Protein AF-A0A4T3FA16-F1 (afdb_monomer_lite)

Foldseek 3Di:
DPDDDLLRVCVVLLVLLVVLLVLVVVLCVVFQDDDDDDPPDDLSVLLVVLLVLLSVLLVVLSVCVNVVNNLVSLLSVLVSLLSLLLLLLSLWFPPNVVVSCLVRPQQQLLVLLVLLVVLVVVLVVDDPPDPSNVVSVVSNDVVVHNNPHPDDPVVNVVSVVCSDSVNSLVLLQDPVGTPDRDPPSVVVVVSSVVSVCSVVVHPVVVVVVVVLVPDDPLNSLVSLLSSLCSSLVSQQSSLVSQLSSCVSVVGDPVSRCVSVVSSVVSNVVSVVSNVVSVVPDDDD

Organism: NCBI:txid2489173

Structure (mmCIF, N/CA/C/O backbone):
data_AF-A0A4T3FA16-F1
#
_entry.id   AF-A0A4T3FA16-F1
#
loop_
_atom_site.group_PDB
_atom_site.id
_atom_site.type_symbol
_atom_site.label_atom_id
_atom_site.label_alt_id
_atom_site.label_comp_id
_atom_site.label_asym_id
_atom_site.label_entity_id
_atom_site.label_seq_id
_atom_site.pdbx_PDB_ins_code
_atom_site.Cartn_x
_atom_site.Cartn_y
_atom_site.Cartn_z
_atom_site.occupancy
_atom_site.B_iso_or_equiv
_atom_site.auth_seq_id
_atom_site.auth_comp_id
_atom_site.auth_asym_id
_atom_site.auth_atom_id
_atom_site.pdbx_PDB_model_num
ATOM 1 N N . MET A 1 1 ? 25.624 7.776 -29.298 1.00 43.53 1 MET A N 1
ATOM 2 C CA . MET A 1 1 ? 24.484 6.844 -29.171 1.00 43.53 1 MET A CA 1
ATOM 3 C C . MET A 1 1 ? 23.361 7.610 -28.508 1.00 43.53 1 MET A C 1
ATOM 5 O O . MET A 1 1 ? 23.605 8.199 -27.468 1.00 43.53 1 MET A O 1
ATOM 9 N N . ASN A 1 2 ? 22.197 7.697 -29.146 1.00 40.06 2 ASN A N 1
ATOM 10 C CA . ASN A 1 2 ? 21.040 8.394 -28.591 1.00 40.06 2 ASN A CA 1
ATOM 11 C C . ASN A 1 2 ? 20.315 7.394 -27.677 1.00 40.06 2 ASN A C 1
ATOM 13 O O . ASN A 1 2 ? 19.448 6.656 -28.140 1.00 40.06 2 ASN A O 1
ATOM 17 N N . THR A 1 3 ? 20.784 7.243 -26.437 1.00 52.38 3 THR A N 1
ATOM 18 C CA . THR A 1 3 ? 20.165 6.334 -25.464 1.00 52.38 3 THR A CA 1
ATOM 19 C C . THR A 1 3 ? 18.835 6.943 -25.052 1.00 52.38 3 THR A C 1
ATOM 21 O O . THR A 1 3 ? 18.802 7.918 -24.302 1.00 52.38 3 THR A O 1
ATOM 24 N N . ARG A 1 4 ? 17.742 6.403 -25.597 1.00 64.62 4 ARG A N 1
ATOM 25 C CA . ARG A 1 4 ? 16.396 6.680 -25.094 1.00 64.62 4 ARG A CA 1
ATOM 26 C C . ARG A 1 4 ? 16.373 6.378 -23.599 1.00 64.62 4 ARG A C 1
ATOM 28 O O . ARG A 1 4 ? 16.915 5.355 -23.178 1.00 64.62 4 ARG A O 1
ATOM 35 N N . SER A 1 5 ? 15.786 7.272 -22.814 1.00 79.50 5 SER A N 1
ATOM 36 C CA . SER A 1 5 ? 15.615 7.030 -21.386 1.00 79.50 5 SER A CA 1
ATOM 37 C C . SER A 1 5 ? 14.726 5.797 -21.178 1.00 79.50 5 SER A C 1
ATOM 39 O O . SER A 1 5 ? 13.924 5.463 -22.055 1.00 79.50 5 SER A O 1
ATOM 41 N N . VAL A 1 6 ? 14.848 5.113 -20.032 1.00 75.94 6 VAL A N 1
ATOM 42 C CA . VAL A 1 6 ? 13.934 4.010 -19.652 1.00 75.94 6 VAL A CA 1
ATOM 43 C C . VAL A 1 6 ? 12.480 4.458 -19.828 1.00 75.94 6 VAL A C 1
ATOM 45 O O . VAL A 1 6 ? 11.649 3.728 -20.368 1.00 75.94 6 VAL A O 1
ATOM 48 N N . SER A 1 7 ? 12.212 5.717 -19.468 1.00 75.88 7 SER A N 1
ATOM 49 C CA . SER A 1 7 ? 10.901 6.333 -19.605 1.00 75.88 7 SER A CA 1
ATOM 50 C C . SER A 1 7 ? 10.353 6.321 -21.040 1.00 75.88 7 SER A C 1
ATOM 52 O O . SER A 1 7 ? 9.181 6.019 -21.248 1.00 75.88 7 SER A O 1
ATOM 54 N N . ASP A 1 8 ? 11.204 6.542 -22.045 1.00 85.56 8 ASP A N 1
ATOM 55 C CA . ASP A 1 8 ? 10.788 6.553 -23.454 1.00 85.56 8 ASP A CA 1
ATOM 56 C C . ASP A 1 8 ? 10.476 5.141 -23.983 1.00 85.56 8 ASP A C 1
ATOM 58 O O . ASP A 1 8 ? 9.659 4.972 -24.887 1.00 85.56 8 ASP A O 1
ATOM 62 N N . ARG A 1 9 ? 11.135 4.099 -23.453 1.00 91.75 9 ARG A N 1
ATOM 63 C CA . ARG A 1 9 ? 10.890 2.703 -23.871 1.00 91.75 9 ARG A CA 1
ATOM 64 C C . ARG A 1 9 ? 9.572 2.156 -23.327 1.00 91.75 9 ARG A C 1
ATOM 66 O O . ARG A 1 9 ? 8.942 1.303 -23.959 1.00 91.75 9 ARG A O 1
ATOM 73 N N . LEU A 1 10 ? 9.163 2.657 -22.165 1.00 94.25 10 LEU A N 1
ATOM 74 C CA . LEU A 1 10 ? 7.962 2.231 -21.453 1.00 94.25 10 LEU A CA 1
ATOM 75 C C . LEU A 1 10 ? 6.765 3.162 -21.656 1.00 94.25 10 LEU A C 1
ATOM 77 O O . LEU A 1 10 ? 5.684 2.850 -21.160 1.00 94.25 10 LEU A O 1
ATOM 81 N N . GLU A 1 11 ? 6.911 4.239 -22.433 1.00 94.38 11 GLU A N 1
ATOM 82 C CA . GLU A 1 11 ? 5.818 5.144 -22.811 1.00 94.38 11 GLU A CA 1
ATOM 83 C C . GLU A 1 11 ? 4.534 4.408 -23.257 1.00 94.38 11 GLU A C 1
ATOM 85 O O . GLU A 1 11 ? 3.450 4.781 -22.792 1.00 94.38 11 GLU A O 1
ATOM 90 N N . PRO A 1 12 ? 4.594 3.305 -24.042 1.00 96.69 12 PRO A N 1
ATOM 91 C CA . PRO A 1 12 ? 3.394 2.553 -24.415 1.00 96.69 12 PRO A CA 1
ATOM 92 C C . PRO A 1 12 ? 2.595 1.977 -23.234 1.00 96.69 12 PRO A C 1
ATOM 94 O O . PRO A 1 12 ? 1.422 1.649 -23.403 1.00 96.69 12 PRO A O 1
ATOM 97 N N . LEU A 1 13 ? 3.198 1.838 -22.047 1.00 97.19 13 LEU A N 1
ATOM 98 C CA . LEU A 1 13 ? 2.543 1.340 -20.834 1.00 97.19 13 LEU A CA 1
ATOM 99 C C . LEU A 1 13 ? 1.891 2.446 -19.998 1.00 97.19 13 LEU A C 1
ATOM 101 O O . LEU A 1 13 ? 1.018 2.150 -19.183 1.00 97.19 13 LEU A O 1
ATOM 105 N N . TYR A 1 14 ? 2.257 3.711 -20.203 1.00 96.50 14 TYR A N 1
ATOM 106 C CA . TYR A 1 14 ? 1.846 4.812 -19.328 1.00 96.50 14 TYR A CA 1
ATOM 107 C C . TYR A 1 14 ? 0.351 5.089 -19.393 1.00 96.50 14 TYR A C 1
ATOM 109 O O . TYR A 1 14 ? -0.338 5.041 -18.373 1.00 96.50 14 TYR A O 1
ATOM 117 N N . GLN A 1 15 ? -0.180 5.316 -20.595 1.00 97.69 15 GLN A N 1
ATOM 118 C CA . GLN A 1 15 ? -1.608 5.573 -20.752 1.00 97.69 15 GLN A CA 1
ATOM 119 C C . GLN A 1 15 ? -2.470 4.363 -20.343 1.00 97.69 15 GLN A C 1
ATOM 121 O O . GLN A 1 15 ? -3.473 4.568 -19.651 1.00 97.69 15 GLN A O 1
ATOM 126 N N . PRO A 1 16 ? -2.104 3.106 -20.680 1.00 98.38 16 PRO A N 1
ATOM 127 C CA . PRO A 1 16 ? -2.782 1.931 -20.138 1.00 98.38 16 PRO A CA 1
ATOM 128 C C . PRO A 1 16 ? -2.777 1.849 -18.609 1.00 98.38 16 PRO A C 1
ATOM 130 O O . PRO A 1 16 ? -3.804 1.501 -18.032 1.00 98.38 16 PRO A O 1
ATOM 133 N N . TYR A 1 17 ? -1.664 2.185 -17.949 1.00 98.50 17 TYR A N 1
ATOM 134 C CA . TYR A 1 17 ? -1.573 2.178 -16.487 1.00 98.50 17 TYR A CA 1
ATOM 135 C C . TYR A 1 17 ? -2.508 3.214 -15.848 1.00 98.50 17 TYR A C 1
ATOM 137 O O . TYR A 1 17 ? -3.276 2.885 -14.944 1.00 98.50 17 TYR A O 1
ATOM 145 N N . ILE A 1 18 ? -2.506 4.448 -16.367 1.00 98.25 18 ILE A N 1
ATOM 146 C CA . ILE A 1 18 ? -3.416 5.516 -15.921 1.00 98.25 18 ILE A CA 1
ATOM 147 C C . ILE A 1 18 ? -4.874 5.087 -16.110 1.00 98.25 18 ILE A C 1
ATOM 149 O O . ILE A 1 18 ? -5.686 5.218 -15.195 1.00 98.25 18 ILE A O 1
ATOM 153 N N . SER A 1 19 ? -5.194 4.533 -17.283 1.00 98.38 19 SER A N 1
ATOM 154 C CA . SER A 1 19 ? -6.551 4.082 -17.610 1.00 98.38 19 SER A CA 1
ATOM 155 C C . SER A 1 19 ? -7.007 2.956 -16.680 1.00 98.38 19 SER A C 1
ATOM 157 O O . SER A 1 19 ? -8.140 2.975 -16.221 1.00 98.38 19 SER A O 1
ATOM 159 N N . ALA A 1 20 ? -6.118 2.022 -16.323 1.00 98.62 20 ALA A N 1
ATOM 160 C CA . ALA A 1 20 ? -6.436 0.951 -15.382 1.00 98.62 20 ALA A CA 1
ATOM 161 C C . ALA A 1 20 ? -6.825 1.488 -13.993 1.00 98.62 20 ALA A C 1
ATOM 163 O O . ALA A 1 20 ? -7.786 1.006 -13.397 1.00 98.62 20 ALA A O 1
ATOM 164 N N . PHE A 1 21 ? -6.129 2.506 -13.476 1.00 98.44 21 PHE A N 1
ATOM 165 C CA . PHE A 1 21 ? -6.516 3.126 -12.204 1.00 98.44 21 PHE A CA 1
ATOM 166 C C . PHE A 1 21 ? -7.818 3.928 -12.306 1.00 98.44 21 PHE A C 1
ATOM 168 O O . PHE A 1 21 ? -8.622 3.852 -11.382 1.00 98.44 21 PHE A O 1
ATOM 175 N N . ALA A 1 22 ? -8.064 4.620 -13.422 1.00 98.44 22 ALA A N 1
ATOM 176 C CA . ALA A 1 22 ? -9.339 5.302 -13.662 1.00 98.44 22 ALA A CA 1
ATOM 177 C C . ALA A 1 22 ? -10.521 4.314 -13.753 1.00 98.44 22 ALA A C 1
ATOM 179 O O . ALA A 1 22 ? -11.604 4.573 -13.221 1.00 98.44 22 ALA A O 1
ATOM 180 N N . ASP A 1 23 ? -10.305 3.148 -14.368 1.00 98.56 23 ASP A N 1
ATOM 181 C CA . ASP A 1 23 ? -11.290 2.066 -14.418 1.00 98.56 23 ASP A CA 1
ATOM 182 C C . ASP A 1 23 ? -11.569 1.501 -13.012 1.00 98.56 23 ASP A C 1
ATOM 184 O O . ASP A 1 23 ? -12.722 1.204 -12.687 1.00 98.56 23 ASP A O 1
ATOM 188 N N . LEU A 1 24 ? -10.539 1.378 -12.159 1.00 98.44 24 LEU A N 1
ATOM 189 C CA . LEU A 1 24 ? -10.706 0.994 -10.752 1.00 98.44 24 LEU A CA 1
ATOM 190 C C . LEU A 1 24 ? -11.471 2.053 -9.950 1.00 98.44 24 LEU A C 1
ATOM 192 O O . LEU A 1 24 ? -12.344 1.679 -9.172 1.00 98.44 24 LEU A O 1
ATOM 196 N N . ASP A 1 25 ? -11.176 3.344 -10.137 1.00 98.12 25 ASP A N 1
ATOM 197 C CA . ASP A 1 25 ? -11.901 4.441 -9.478 1.00 98.12 25 ASP A CA 1
ATOM 198 C C . ASP A 1 25 ? -13.394 4.384 -9.823 1.00 98.12 25 ASP A C 1
ATOM 200 O O . ASP A 1 25 ? -14.239 4.326 -8.929 1.00 98.12 25 ASP A O 1
ATOM 204 N N . THR A 1 26 ? -13.704 4.292 -11.119 1.00 98.31 26 THR A N 1
ATOM 205 C CA . THR A 1 26 ? -15.080 4.179 -11.625 1.00 98.31 26 THR A CA 1
ATOM 206 C C . THR A 1 26 ? -15.783 2.963 -11.021 1.00 98.31 26 THR A C 1
ATOM 208 O O . THR A 1 26 ? -16.904 3.055 -10.527 1.00 98.31 26 THR A O 1
ATOM 211 N N . TYR A 1 27 ? -15.108 1.811 -10.992 1.00 98.12 27 TYR A N 1
ATOM 212 C CA . TYR A 1 27 ? -15.655 0.596 -10.395 1.00 98.12 27 TYR A CA 1
ATOM 213 C C . TYR A 1 27 ? -15.939 0.746 -8.890 1.00 98.12 27 TYR A C 1
ATOM 215 O O . TYR A 1 27 ? -16.980 0.291 -8.411 1.00 98.12 27 TYR A O 1
ATOM 223 N N . ILE A 1 28 ? -15.035 1.380 -8.134 1.00 97.31 28 ILE A N 1
ATOM 224 C CA . ILE A 1 28 ? -15.237 1.648 -6.704 1.00 97.31 28 ILE A CA 1
ATOM 225 C C . ILE A 1 28 ? -16.467 2.541 -6.513 1.00 97.31 28 ILE A C 1
ATOM 227 O O . ILE A 1 28 ? -17.295 2.245 -5.658 1.00 97.31 28 ILE A O 1
ATOM 231 N N . GLU A 1 29 ? -16.630 3.596 -7.307 1.00 96.50 29 GLU A N 1
ATOM 232 C CA . GLU A 1 29 ? -17.797 4.484 -7.216 1.00 96.50 29 GLU A CA 1
ATOM 233 C C . GLU A 1 29 ? -19.123 3.769 -7.517 1.00 96.50 29 GLU A C 1
ATOM 235 O O . GLU A 1 29 ? -20.134 4.041 -6.866 1.00 96.50 29 GLU A O 1
ATOM 240 N N . GLU A 1 30 ? -19.117 2.834 -8.469 1.00 96.62 30 GLU A N 1
ATOM 241 C CA . GLU A 1 30 ? -20.294 2.062 -8.880 1.00 96.62 30 GLU A CA 1
ATOM 242 C C . GLU A 1 30 ? -20.705 0.989 -7.859 1.00 96.62 30 GLU A C 1
ATOM 244 O O . GLU A 1 30 ? -21.897 0.734 -7.664 1.00 96.62 30 GLU A O 1
ATOM 249 N N . VAL A 1 31 ? -19.729 0.304 -7.253 1.00 97.25 31 VAL A N 1
ATOM 250 C CA . VAL A 1 31 ? -19.965 -0.960 -6.533 1.00 97.25 31 VAL A CA 1
ATOM 251 C C . VAL A 1 31 ? -19.752 -0.848 -5.027 1.00 97.25 31 VAL A C 1
ATOM 253 O O . VAL A 1 31 ? -20.375 -1.595 -4.268 1.00 97.25 31 VAL A O 1
ATOM 256 N N . TRP A 1 32 ? -18.888 0.058 -4.571 1.00 97.31 32 TRP A N 1
ATOM 257 C CA . TRP A 1 32 ? -18.546 0.155 -3.157 1.00 97.31 32 TRP A CA 1
ATOM 258 C C . TRP A 1 32 ? -19.731 0.706 -2.345 1.00 97.31 32 TRP A C 1
ATOM 260 O O . TRP A 1 32 ? -20.267 1.764 -2.688 1.00 97.31 32 TRP A O 1
ATOM 270 N N . PRO A 1 33 ? -20.158 0.038 -1.254 1.00 95.56 33 PRO A N 1
ATOM 271 C CA . PRO A 1 33 ? -21.308 0.489 -0.479 1.00 95.56 33 PRO A CA 1
ATOM 272 C C . PRO A 1 33 ? -21.123 1.912 0.061 1.00 95.56 33 PRO A C 1
ATOM 274 O O . PRO A 1 33 ? -20.092 2.239 0.656 1.00 95.56 33 PRO A O 1
ATOM 277 N N . LYS A 1 34 ? -22.143 2.758 -0.112 1.00 92.25 34 LYS A N 1
ATOM 278 C CA . LYS A 1 34 ? -22.146 4.112 0.455 1.00 92.25 34 LYS A CA 1
ATOM 279 C C . LYS A 1 34 ? -22.211 4.051 1.981 1.00 92.25 34 LYS A C 1
ATOM 281 O O . LYS A 1 34 ? -22.770 3.125 2.560 1.00 92.25 34 LYS A O 1
ATOM 286 N N . THR A 1 35 ? -21.621 5.050 2.614 1.00 86.75 35 THR A N 1
ATOM 287 C CA . THR A 1 35 ? -21.568 5.217 4.066 1.00 86.75 35 THR A CA 1
ATOM 288 C C . THR A 1 35 ? -21.603 6.706 4.346 1.00 86.75 35 THR A C 1
ATOM 290 O O . THR A 1 35 ? -20.950 7.475 3.636 1.00 86.75 35 THR A O 1
ATOM 293 N N . ASP A 1 36 ? -22.348 7.098 5.373 1.00 83.12 36 ASP A N 1
ATOM 294 C CA . ASP A 1 36 ? -22.286 8.455 5.907 1.00 83.12 36 ASP A CA 1
ATOM 295 C C . ASP A 1 36 ? -20.927 8.677 6.568 1.00 83.12 36 ASP A C 1
ATOM 297 O O . ASP A 1 36 ? -20.233 7.706 6.871 1.00 83.12 36 ASP A O 1
ATOM 301 N N . ALA A 1 37 ? -20.510 9.933 6.724 1.00 78.81 37 ALA A N 1
ATOM 302 C CA . ALA A 1 37 ? -19.269 10.275 7.411 1.00 78.81 37 ALA A CA 1
ATOM 303 C C . ALA A 1 37 ? -19.467 10.154 8.931 1.00 78.81 37 ALA A C 1
ATOM 305 O O . ALA A 1 37 ? -20.373 10.769 9.486 1.00 78.81 37 ALA A O 1
ATOM 306 N N . GLU A 1 38 ? -18.612 9.378 9.592 1.00 84.06 38 GLU A N 1
ATOM 307 C CA . GLU A 1 38 ? -18.656 9.115 11.035 1.00 84.06 38 GLU A CA 1
ATOM 308 C C . GLU A 1 38 ? -17.220 8.969 11.557 1.00 84.06 38 GLU A C 1
ATOM 310 O O . GLU A 1 38 ? -16.327 8.557 10.810 1.00 84.06 38 GLU A O 1
ATOM 315 N N . TYR A 1 39 ? -16.994 9.342 12.819 1.00 77.38 39 TYR A N 1
ATOM 316 C CA . TYR A 1 39 ? -15.722 9.152 13.510 1.00 77.38 39 TYR A CA 1
ATOM 317 C C . TYR A 1 39 ? -15.956 8.540 14.908 1.00 77.38 39 TYR A C 1
ATOM 319 O O . TYR A 1 39 ? -16.786 9.079 15.644 1.00 77.38 39 TYR A O 1
ATOM 327 N N . PRO A 1 40 ? -15.221 7.479 15.309 1.00 82.38 40 PRO A N 1
ATOM 328 C CA . PRO A 1 40 ? -14.182 6.790 14.539 1.00 82.38 40 PRO A CA 1
ATOM 329 C C . PRO A 1 40 ? -14.753 6.072 13.303 1.00 82.38 40 PRO A C 1
ATOM 331 O O . PRO A 1 40 ? -15.931 5.714 13.294 1.00 82.38 40 PRO A O 1
ATOM 334 N N . PRO A 1 41 ? -13.949 5.869 12.243 1.00 88.50 41 PRO A N 1
ATOM 335 C CA . PRO A 1 41 ? -14.446 5.246 11.029 1.00 88.50 41 PRO A CA 1
ATOM 336 C C . PRO A 1 41 ? -14.939 3.815 11.257 1.00 88.50 41 PRO A C 1
ATOM 338 O O . PRO A 1 41 ? -14.257 2.998 11.878 1.00 88.50 41 PRO A O 1
ATOM 341 N N . ASN A 1 42 ? -16.084 3.471 10.669 1.00 94.88 42 ASN A N 1
ATOM 342 C CA . ASN A 1 42 ? -16.562 2.093 10.621 1.00 94.88 42 ASN A CA 1
ATOM 343 C C . ASN A 1 42 ? -15.711 1.235 9.658 1.00 94.88 42 ASN A C 1
ATOM 345 O O . ASN A 1 42 ? -14.824 1.728 8.949 1.00 94.88 42 ASN A O 1
ATOM 349 N N . LEU A 1 43 ? -15.985 -0.073 9.595 1.00 96.19 43 LEU A N 1
ATOM 350 C CA . LEU A 1 43 ? -15.245 -1.001 8.729 1.00 96.19 43 LEU A CA 1
ATOM 351 C C . LEU A 1 43 ? -15.253 -0.579 7.249 1.00 96.19 43 LEU A C 1
ATOM 353 O O . LEU A 1 43 ? -14.215 -0.625 6.591 1.00 96.19 43 LEU A O 1
ATOM 357 N N . ASN A 1 44 ? -16.409 -0.169 6.722 1.00 96.69 44 ASN A N 1
ATOM 358 C CA . ASN A 1 44 ? -16.555 0.211 5.317 1.00 96.69 44 ASN A CA 1
ATOM 359 C C . ASN A 1 44 ? -15.665 1.420 4.982 1.00 96.69 44 ASN A C 1
ATOM 361 O O . ASN A 1 44 ? -14.860 1.366 4.049 1.00 96.69 44 ASN A O 1
ATOM 365 N N . GLN A 1 45 ? -15.749 2.478 5.791 1.00 96.44 45 GLN A N 1
ATOM 366 C CA . GLN A 1 45 ? -14.911 3.668 5.637 1.00 96.44 45 GLN A CA 1
ATOM 367 C C . GLN A 1 45 ? -13.425 3.330 5.783 1.00 96.44 45 GLN A C 1
ATOM 369 O O . GLN A 1 45 ? -12.620 3.761 4.963 1.00 96.44 45 GLN A O 1
ATOM 374 N N . THR A 1 46 ? -13.065 2.509 6.773 1.00 97.50 46 THR A N 1
ATOM 375 C CA . THR A 1 46 ? -11.683 2.074 7.025 1.00 97.50 46 THR A CA 1
ATOM 376 C C . THR A 1 46 ? -11.076 1.377 5.808 1.00 97.50 46 THR A C 1
ATOM 378 O O . THR A 1 46 ? -10.000 1.758 5.345 1.00 97.50 46 THR A O 1
ATOM 381 N N . LEU A 1 47 ? -11.780 0.396 5.238 1.00 98.12 47 LEU A N 1
ATOM 382 C CA . LEU A 1 47 ? -11.333 -0.302 4.029 1.00 98.12 47 LEU A CA 1
ATOM 383 C C . LEU A 1 47 ? -11.197 0.669 2.847 1.00 98.12 47 LEU A C 1
ATOM 385 O O . LEU A 1 47 ? -10.194 0.639 2.128 1.00 98.12 47 LEU A O 1
ATOM 389 N N . ARG A 1 48 ? -12.162 1.582 2.680 1.00 96.38 48 ARG A N 1
ATOM 390 C CA . ARG A 1 48 ? -12.129 2.594 1.617 1.00 96.38 48 ARG A CA 1
ATOM 391 C C . ARG A 1 48 ? -10.950 3.559 1.774 1.00 96.38 48 ARG A C 1
ATOM 393 O O . ARG A 1 48 ? -10.317 3.896 0.775 1.00 96.38 48 ARG A O 1
ATOM 400 N N . PHE A 1 49 ? -10.608 3.958 3.002 1.00 96.56 49 PHE A N 1
ATOM 401 C CA . PHE A 1 49 ? -9.435 4.790 3.279 1.00 96.56 49 PHE A CA 1
ATOM 402 C C . PHE A 1 49 ? -8.140 4.101 2.862 1.00 96.56 49 PHE A C 1
ATOM 404 O O . PHE A 1 49 ? -7.312 4.725 2.196 1.00 96.56 49 PHE A O 1
ATOM 411 N N . PHE A 1 50 ? -7.967 2.816 3.182 1.00 98.44 50 PHE A N 1
ATOM 412 C CA . PHE A 1 50 ? -6.770 2.097 2.753 1.00 98.44 50 PHE A CA 1
ATOM 413 C C . PHE A 1 50 ? -6.698 1.938 1.236 1.00 98.44 50 PHE A C 1
ATOM 415 O O . PHE A 1 50 ? -5.619 2.119 0.675 1.00 98.44 50 PHE A O 1
ATOM 422 N N . VAL A 1 51 ? -7.814 1.654 0.554 1.00 98.25 51 VAL A N 1
ATOM 423 C CA . VAL A 1 51 ? -7.854 1.606 -0.921 1.00 98.25 51 VAL A CA 1
ATOM 424 C C . VAL A 1 51 ? -7.459 2.952 -1.526 1.00 98.25 51 VAL A C 1
ATOM 426 O O . VAL A 1 51 ? -6.581 2.994 -2.388 1.00 98.25 51 VAL A O 1
ATOM 429 N N . GLY A 1 52 ? -8.010 4.057 -1.021 1.00 97.88 52 GLY A N 1
ATOM 430 C CA . GLY A 1 52 ? -7.614 5.396 -1.458 1.00 97.88 52 GLY A CA 1
ATOM 431 C C . GLY A 1 52 ? -6.129 5.683 -1.208 1.00 97.88 52 GLY A C 1
ATOM 432 O O . GLY A 1 52 ? -5.441 6.224 -2.078 1.00 97.88 52 GLY A O 1
ATOM 433 N N . ALA A 1 53 ? -5.596 5.263 -0.055 1.00 98.38 53 ALA A N 1
ATOM 434 C CA . ALA A 1 53 ? -4.173 5.380 0.250 1.00 98.38 53 ALA A CA 1
ATOM 435 C C . ALA A 1 53 ? -3.312 4.571 -0.735 1.00 98.38 53 ALA A C 1
ATOM 437 O O . ALA A 1 53 ? -2.349 5.115 -1.274 1.00 98.38 53 ALA A O 1
ATOM 438 N N . MET A 1 54 ? -3.678 3.320 -1.037 1.00 98.69 54 MET A N 1
ATOM 439 C CA . MET A 1 54 ? -2.988 2.491 -2.035 1.00 98.69 54 MET A CA 1
ATOM 440 C C . MET A 1 54 ? -2.957 3.172 -3.406 1.00 98.69 54 MET A C 1
ATOM 442 O O . MET A 1 54 ? -1.882 3.320 -3.984 1.00 98.69 54 MET A O 1
ATOM 446 N N . GLN A 1 55 ? -4.098 3.665 -3.898 1.00 98.25 55 GLN A N 1
ATOM 447 C CA . GLN A 1 55 ? -4.171 4.362 -5.186 1.00 98.25 55 GLN A CA 1
ATOM 448 C C . GLN A 1 55 ? -3.328 5.645 -5.197 1.00 98.25 55 GLN A C 1
ATOM 450 O O . GLN A 1 55 ? -2.623 5.918 -6.167 1.00 98.25 55 GLN A O 1
ATOM 455 N N . SER A 1 56 ? -3.350 6.425 -4.112 1.00 98.31 56 SER A N 1
ATOM 456 C CA . SER A 1 56 ? -2.499 7.613 -3.966 1.00 98.31 56 SER A CA 1
ATOM 457 C C . SER A 1 56 ? -1.011 7.259 -4.062 1.00 98.31 56 SER A C 1
ATOM 459 O O . SER A 1 56 ? -0.274 7.902 -4.811 1.00 98.31 56 SER A O 1
ATOM 461 N N . ARG A 1 57 ? -0.561 6.212 -3.356 1.00 98.50 57 ARG A N 1
ATOM 462 C CA . ARG A 1 57 ? 0.838 5.755 -3.405 1.00 98.50 57 ARG A CA 1
ATOM 463 C C . ARG A 1 57 ? 1.21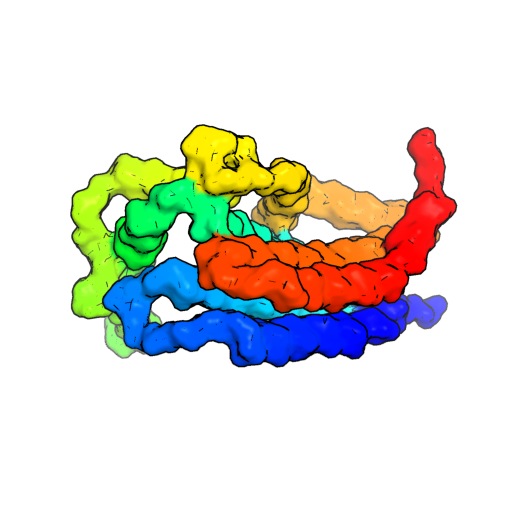1 5.163 -4.760 1.00 98.50 57 ARG A C 1
ATOM 465 O O . ARG A 1 57 ? 2.304 5.440 -5.239 1.00 98.50 57 ARG A O 1
ATOM 472 N N . ALA A 1 58 ? 0.306 4.436 -5.412 1.00 98.50 58 ALA A N 1
ATOM 473 C CA . ALA A 1 58 ? 0.515 3.904 -6.757 1.00 98.50 58 ALA A CA 1
ATOM 474 C C . ALA A 1 58 ? 0.694 5.018 -7.802 1.00 98.50 58 ALA A C 1
ATOM 476 O O . ALA A 1 58 ? 1.578 4.929 -8.653 1.00 98.50 58 ALA A O 1
ATOM 477 N N . ARG A 1 59 ? -0.101 6.095 -7.717 1.00 98.19 59 ARG A N 1
ATOM 478 C CA . ARG A 1 59 ? 0.040 7.284 -8.577 1.00 98.19 59 ARG A CA 1
ATOM 479 C C . ARG A 1 59 ? 1.350 8.027 -8.304 1.00 98.19 59 ARG A C 1
ATOM 481 O O . ARG A 1 59 ? 2.045 8.386 -9.246 1.00 98.19 59 ARG A O 1
ATOM 488 N N . ALA A 1 60 ? 1.719 8.213 -7.036 1.00 98.44 60 ALA A N 1
ATOM 489 C CA . ALA A 1 60 ? 2.983 8.856 -6.669 1.00 98.44 60 ALA A CA 1
ATOM 490 C C . ALA A 1 60 ? 4.209 8.050 -7.137 1.00 98.44 60 ALA A C 1
ATOM 492 O O . ALA A 1 60 ? 5.130 8.611 -7.722 1.00 98.44 60 ALA A O 1
ATOM 493 N N . SER A 1 61 ? 4.189 6.729 -6.939 1.00 98.25 61 SER A N 1
ATOM 494 C CA . SER A 1 61 ? 5.198 5.800 -7.462 1.00 98.25 61 SER A CA 1
ATOM 495 C C . SER A 1 61 ? 5.310 5.909 -8.986 1.00 98.25 61 SER A C 1
ATOM 497 O O . SER A 1 61 ? 6.409 6.041 -9.516 1.00 98.25 61 SER A O 1
ATOM 499 N N . PHE A 1 62 ? 4.184 5.968 -9.698 1.00 97.88 62 PHE A N 1
ATOM 500 C CA . PHE A 1 62 ? 4.184 6.126 -11.150 1.00 97.88 62 PHE A CA 1
ATOM 501 C C . PHE A 1 62 ? 4.790 7.453 -11.627 1.00 97.88 62 PHE A C 1
ATOM 503 O O . PHE A 1 62 ? 5.569 7.450 -12.575 1.00 97.88 62 PHE A O 1
ATOM 510 N N . LEU A 1 63 ? 4.516 8.571 -10.948 1.00 97.19 63 LEU A N 1
ATOM 511 C CA . LEU A 1 63 ? 5.163 9.853 -11.262 1.00 97.19 63 LEU A CA 1
ATOM 512 C C . LEU A 1 63 ? 6.691 9.776 -11.107 1.00 97.19 63 LEU A C 1
ATOM 514 O O . LEU A 1 63 ? 7.427 10.296 -11.944 1.00 97.19 63 LEU A O 1
ATOM 518 N N . LEU A 1 64 ? 7.175 9.088 -10.068 1.00 97.06 64 LEU A N 1
ATOM 519 C CA . LEU A 1 64 ? 8.608 8.862 -9.861 1.00 97.06 64 LEU A CA 1
ATOM 520 C C . LEU A 1 64 ? 9.205 7.971 -10.955 1.00 97.06 64 LEU A C 1
ATOM 522 O O . LEU A 1 64 ? 10.287 8.265 -11.456 1.00 97.06 64 LEU A O 1
ATOM 526 N N . LEU A 1 65 ? 8.487 6.930 -11.386 1.00 95.44 65 LEU A N 1
ATOM 527 C CA . LEU A 1 65 ? 8.900 6.101 -12.520 1.00 95.44 65 LEU A CA 1
ATOM 528 C C . LEU A 1 65 ? 9.050 6.931 -13.801 1.00 95.44 65 LEU A C 1
ATOM 530 O O . LEU A 1 65 ? 10.075 6.832 -14.473 1.00 95.44 65 LEU A O 1
ATOM 534 N N . GLN A 1 66 ? 8.087 7.804 -14.109 1.00 94.12 66 GLN A N 1
ATOM 535 C CA . GLN A 1 66 ? 8.162 8.684 -15.282 1.00 94.12 66 GLN A CA 1
ATOM 536 C C . GLN A 1 66 ? 9.369 9.634 -15.235 1.00 94.12 66 GLN A C 1
ATOM 538 O O . GLN A 1 66 ? 9.954 9.933 -16.278 1.00 94.12 66 GLN A O 1
ATOM 543 N N . ALA A 1 67 ? 9.770 10.057 -14.032 1.00 94.25 67 ALA A N 1
ATOM 544 C CA . ALA A 1 67 ? 10.955 10.877 -13.778 1.00 94.25 67 ALA A CA 1
ATOM 545 C C . ALA A 1 67 ? 12.280 10.082 -13.744 1.00 94.25 67 ALA A C 1
ATOM 547 O O . ALA A 1 67 ? 13.334 10.652 -13.478 1.00 94.25 67 ALA A O 1
ATOM 548 N N . ASN A 1 68 ? 12.246 8.777 -14.029 1.00 92.44 68 ASN A N 1
ATOM 549 C CA . ASN A 1 68 ? 13.363 7.841 -13.894 1.00 92.44 68 ASN A CA 1
ATOM 550 C C . ASN A 1 68 ? 13.909 7.655 -12.460 1.00 92.44 68 ASN A C 1
ATOM 552 O O . ASN A 1 68 ? 15.040 7.212 -12.270 1.00 92.44 68 ASN A O 1
ATOM 556 N N . SER A 1 69 ? 13.088 7.926 -11.446 1.00 94.06 69 SER A N 1
ATOM 557 C CA . SER A 1 69 ? 13.398 7.781 -10.015 1.00 94.06 69 SER A CA 1
ATOM 558 C C . SER A 1 69 ? 12.835 6.470 -9.451 1.00 94.06 69 SER A C 1
ATOM 560 O O . SER A 1 69 ? 12.005 6.443 -8.538 1.00 94.06 69 SER A O 1
ATOM 562 N N . TYR A 1 70 ? 13.233 5.339 -10.039 1.00 92.31 70 TYR A N 1
ATOM 563 C CA . TYR A 1 70 ? 12.656 4.031 -9.707 1.00 92.31 70 TYR A CA 1
ATOM 564 C C . TYR A 1 70 ? 13.079 3.484 -8.334 1.00 92.31 70 TYR A C 1
ATOM 566 O O . TYR A 1 70 ? 12.389 2.616 -7.800 1.00 92.31 70 TYR A O 1
ATOM 574 N N . TRP A 1 71 ? 14.177 3.970 -7.745 1.00 94.88 71 TRP A N 1
ATOM 575 C CA . TRP A 1 71 ? 14.551 3.636 -6.365 1.00 94.88 71 TRP A CA 1
ATOM 576 C C . TRP A 1 71 ? 13.709 4.417 -5.358 1.00 94.88 71 TRP A C 1
ATOM 578 O O . TRP A 1 71 ? 13.205 3.843 -4.398 1.00 94.88 71 TRP A O 1
ATOM 588 N N . GLU A 1 72 ? 13.461 5.701 -5.606 1.00 96.81 72 GLU A N 1
ATOM 589 C CA . GLU A 1 72 ? 12.550 6.510 -4.795 1.00 96.81 72 GLU A CA 1
ATOM 590 C C . GLU A 1 72 ? 11.118 5.968 -4.882 1.00 96.81 72 GLU A C 1
ATOM 592 O O . GLU A 1 72 ? 10.385 5.948 -3.893 1.00 96.81 72 GLU A O 1
ATOM 597 N N . SER A 1 73 ? 10.730 5.449 -6.048 1.00 97.56 73 SER A N 1
ATOM 598 C CA . SER A 1 73 ? 9.462 4.742 -6.222 1.00 97.56 73 SER A CA 1
ATOM 599 C C . SER A 1 73 ? 9.343 3.516 -5.298 1.00 97.56 73 SER A C 1
ATOM 601 O O . SER A 1 73 ? 8.276 3.303 -4.723 1.00 97.56 73 SER A O 1
ATOM 603 N N . GLU A 1 74 ? 10.421 2.762 -5.042 1.00 97.31 74 GLU A N 1
ATOM 604 C CA . GLU A 1 74 ? 10.413 1.649 -4.068 1.00 97.31 74 GLU A CA 1
ATOM 605 C C . GLU A 1 74 ? 10.133 2.111 -2.637 1.00 97.31 74 GLU A C 1
ATOM 607 O O . GLU A 1 74 ? 9.420 1.434 -1.890 1.00 97.31 74 GLU A O 1
ATOM 612 N N . ILE A 1 75 ? 10.649 3.283 -2.259 1.00 98.00 75 ILE A N 1
ATOM 613 C CA . ILE A 1 75 ? 10.378 3.893 -0.951 1.00 98.00 75 ILE A CA 1
ATOM 614 C C . ILE A 1 75 ? 8.878 4.186 -0.822 1.00 98.00 75 ILE A C 1
ATOM 616 O O . ILE A 1 75 ? 8.261 3.872 0.198 1.00 98.00 75 ILE A O 1
ATOM 620 N N . VAL A 1 76 ? 8.255 4.727 -1.873 1.00 98.31 76 VAL A N 1
ATOM 621 C CA . VAL A 1 76 ? 6.806 4.978 -1.888 1.00 98.31 76 VAL A CA 1
ATOM 622 C C . VAL A 1 76 ? 6.015 3.668 -1.871 1.00 98.31 76 VAL A C 1
ATOM 624 O O . VAL A 1 76 ? 5.059 3.543 -1.097 1.00 98.31 76 VAL A O 1
ATOM 627 N N . LEU A 1 77 ? 6.419 2.670 -2.661 1.00 97.94 77 LEU A N 1
ATOM 628 C CA . LEU A 1 77 ? 5.761 1.362 -2.719 1.00 97.94 77 LEU A CA 1
ATOM 629 C C . LEU A 1 77 ? 5.794 0.622 -1.383 1.00 97.94 77 LEU A C 1
ATOM 631 O O . LEU A 1 77 ? 4.837 -0.086 -1.074 1.00 97.94 77 LEU A O 1
ATOM 635 N N . ARG A 1 78 ? 6.804 0.845 -0.537 1.00 97.56 78 ARG A N 1
ATOM 636 C CA . ARG A 1 78 ? 6.808 0.338 0.843 1.00 97.56 78 ARG A CA 1
ATOM 637 C C . ARG A 1 78 ? 5.548 0.733 1.606 1.00 97.56 78 ARG A C 1
ATOM 639 O O . ARG A 1 78 ? 4.906 -0.107 2.233 1.00 97.56 78 ARG A O 1
ATOM 646 N N . SER A 1 79 ? 5.166 2.006 1.515 1.00 97.62 79 SER A N 1
ATOM 647 C CA . SER A 1 79 ? 3.960 2.512 2.178 1.00 97.62 79 SER A CA 1
ATOM 648 C C . SER A 1 79 ? 2.669 1.968 1.551 1.00 97.62 79 SER A C 1
ATOM 650 O O . SER A 1 79 ? 1.669 1.808 2.251 1.00 97.62 79 SER A O 1
ATOM 652 N N . LEU A 1 80 ? 2.695 1.611 0.259 1.00 98.38 80 LEU A N 1
ATOM 653 C CA . LEU A 1 80 ? 1.603 0.878 -0.385 1.00 98.38 80 LEU A CA 1
ATOM 654 C C . LEU A 1 80 ? 1.468 -0.527 0.216 1.00 98.38 80 LEU A C 1
ATOM 656 O O . LEU A 1 80 ? 0.353 -0.910 0.559 1.00 98.38 80 LEU A O 1
ATOM 660 N N . LEU A 1 81 ? 2.567 -1.269 0.411 1.00 98.25 81 LEU A N 1
ATOM 661 C CA . LEU A 1 81 ? 2.519 -2.602 1.036 1.00 98.25 81 LEU A CA 1
ATOM 662 C C . LEU A 1 81 ? 1.949 -2.545 2.459 1.00 98.25 81 LEU A C 1
ATOM 664 O O . LEU A 1 81 ? 1.165 -3.410 2.846 1.00 98.25 81 LEU A O 1
ATOM 668 N N . GLU A 1 82 ? 2.286 -1.509 3.230 1.00 98.25 82 GLU A N 1
ATOM 669 C CA . GLU A 1 82 ? 1.674 -1.294 4.544 1.00 98.25 82 GLU A CA 1
ATOM 670 C C . GLU A 1 82 ? 0.164 -1.062 4.458 1.00 98.25 82 GLU A C 1
ATOM 672 O O . GLU A 1 82 ? -0.585 -1.634 5.250 1.00 98.25 82 GLU A O 1
ATOM 677 N N . ALA A 1 83 ? -0.292 -0.239 3.508 1.00 98.50 83 ALA A N 1
ATOM 678 C CA . ALA A 1 83 ? -1.716 0.003 3.295 1.00 98.50 83 ALA A CA 1
ATOM 679 C C . ALA A 1 83 ? -2.448 -1.276 2.860 1.00 98.50 83 ALA A C 1
ATOM 681 O O . ALA A 1 83 ? -3.535 -1.547 3.366 1.00 98.50 83 ALA A O 1
ATOM 682 N N . VAL A 1 84 ? -1.833 -2.091 1.995 1.00 98.62 84 VAL A N 1
ATOM 683 C CA . VAL A 1 84 ? -2.348 -3.408 1.589 1.00 98.62 84 VAL A CA 1
ATOM 684 C C . VAL A 1 84 ? -2.532 -4.295 2.811 1.00 98.62 84 VAL A C 1
ATOM 686 O O . VAL A 1 84 ? -3.644 -4.725 3.095 1.00 98.62 84 VAL A O 1
ATOM 689 N N . VAL A 1 85 ? -1.473 -4.536 3.584 1.00 98.44 85 VAL A N 1
ATOM 690 C CA . VAL A 1 85 ? -1.523 -5.476 4.712 1.00 98.44 85 VAL A CA 1
ATOM 691 C C . VAL A 1 85 ? -2.501 -5.007 5.795 1.00 98.44 85 VAL A C 1
ATOM 693 O O . VAL A 1 85 ? -3.247 -5.822 6.341 1.00 98.44 85 VAL A O 1
ATOM 696 N N . LYS A 1 86 ? -2.582 -3.699 6.067 1.00 98.50 86 LYS A N 1
ATOM 697 C CA . LYS A 1 86 ? -3.591 -3.134 6.979 1.00 98.50 86 LYS A CA 1
ATOM 698 C C . LYS A 1 86 ? -5.013 -3.310 6.430 1.00 98.50 86 LYS A C 1
ATOM 700 O O . LYS A 1 86 ? -5.886 -3.762 7.163 1.00 98.50 86 LYS A O 1
ATOM 705 N N . CYS A 1 87 ? -5.243 -3.056 5.141 1.00 98.62 87 CYS A N 1
ATOM 706 C CA . CYS A 1 87 ? -6.535 -3.302 4.494 1.00 98.62 87 CYS A CA 1
ATOM 707 C C . CYS A 1 87 ? -6.960 -4.770 4.613 1.00 98.62 87 CYS A C 1
ATOM 709 O O . CYS A 1 87 ? -8.059 -5.073 5.075 1.00 98.62 87 CYS A O 1
ATOM 711 N N . LEU A 1 88 ? -6.055 -5.692 4.275 1.00 98.44 88 LEU A N 1
ATOM 712 C CA . LEU A 1 88 ? -6.307 -7.127 4.359 1.00 98.44 88 LEU A CA 1
ATOM 713 C C . LEU A 1 88 ? -6.576 -7.582 5.794 1.00 98.44 88 LEU A C 1
ATOM 715 O O . LEU A 1 88 ? -7.437 -8.435 6.004 1.00 98.44 88 LEU A O 1
ATOM 719 N N . THR A 1 89 ? -5.896 -6.982 6.776 1.00 98.44 89 THR A N 1
ATOM 720 C CA . THR A 1 89 ? -6.149 -7.212 8.208 1.00 98.44 89 THR A CA 1
ATOM 721 C C . THR A 1 89 ? -7.620 -6.956 8.522 1.00 98.44 89 THR A C 1
ATOM 723 O O . THR A 1 89 ? -8.297 -7.857 9.006 1.00 98.44 89 THR A O 1
ATOM 726 N N . PHE A 1 90 ? -8.161 -5.796 8.146 1.00 98.44 90 PHE A N 1
ATOM 727 C CA . PHE A 1 90 ? -9.584 -5.495 8.336 1.00 98.44 90 PHE A CA 1
ATOM 728 C C . PHE A 1 90 ? -10.520 -6.355 7.475 1.00 98.44 90 PHE A C 1
ATOM 730 O O . PHE A 1 90 ? -11.627 -6.684 7.903 1.00 98.44 90 PHE A O 1
ATOM 737 N N . ALA A 1 91 ? -10.089 -6.746 6.275 1.00 98.00 91 ALA A N 1
ATOM 738 C CA . ALA A 1 91 ? -10.895 -7.562 5.375 1.00 98.00 91 ALA A CA 1
ATOM 739 C C . ALA A 1 91 ? -11.029 -9.024 5.841 1.00 98.00 91 ALA A C 1
ATOM 741 O O . ALA A 1 91 ? -12.051 -9.656 5.575 1.00 98.00 91 ALA A O 1
ATOM 742 N N . ARG A 1 92 ? -10.015 -9.587 6.516 1.00 97.62 92 ARG A N 1
ATOM 743 C CA . ARG A 1 92 ? -9.934 -11.036 6.783 1.00 97.62 92 ARG A CA 1
ATOM 744 C C . ARG A 1 92 ? -9.933 -11.436 8.251 1.00 97.62 92 ARG A C 1
ATOM 746 O O . ARG A 1 92 ? -10.353 -12.559 8.539 1.00 97.62 92 ARG A O 1
ATOM 753 N N . ARG A 1 93 ? -9.506 -10.581 9.179 1.00 96.75 93 ARG A N 1
ATOM 754 C CA . ARG A 1 93 ? -9.505 -10.899 10.617 1.00 96.75 93 ARG A CA 1
ATOM 755 C C . ARG A 1 93 ? -10.921 -11.062 11.176 1.00 96.75 93 ARG A C 1
ATOM 757 O O . ARG A 1 93 ? -11.865 -10.424 10.711 1.00 96.75 93 ARG A O 1
ATOM 764 N N . LYS A 1 94 ? -11.071 -11.923 12.189 1.00 94.94 94 LYS A N 1
ATOM 765 C CA . LYS A 1 94 ? -12.370 -12.193 12.840 1.00 94.94 94 LYS A CA 1
ATOM 766 C C . LYS A 1 94 ? -12.799 -11.075 13.800 1.00 94.94 94 LYS A C 1
ATOM 768 O O . LYS A 1 94 ? -13.985 -10.783 13.900 1.00 94.94 94 LYS A O 1
ATOM 773 N N . ASP A 1 95 ? -11.848 -10.437 14.469 1.00 95.44 95 ASP A N 1
ATOM 774 C CA . ASP A 1 95 ? -12.020 -9.499 15.586 1.00 95.44 95 ASP A CA 1
ATOM 775 C C . ASP A 1 95 ? -12.071 -8.024 15.152 1.00 95.44 95 ASP A C 1
ATOM 777 O O . ASP A 1 95 ? -11.402 -7.165 15.724 1.00 95.44 95 ASP A O 1
ATOM 781 N N . VAL A 1 96 ? -12.866 -7.716 14.125 1.00 95.19 96 VAL A N 1
ATOM 782 C CA . VAL A 1 96 ? -12.860 -6.390 13.483 1.00 95.19 96 VAL A CA 1
ATOM 783 C C . VAL A 1 96 ? -13.150 -5.235 14.443 1.00 95.19 96 VAL A C 1
ATOM 785 O O . VAL A 1 96 ? -12.446 -4.233 14.374 1.00 95.19 96 VAL A O 1
ATOM 788 N N . ASP A 1 97 ? -14.122 -5.359 15.348 1.00 95.00 97 ASP A N 1
ATOM 789 C CA . ASP A 1 97 ? -14.474 -4.259 16.261 1.00 95.00 97 ASP A CA 1
ATOM 790 C C . ASP A 1 97 ? -13.302 -3.900 17.185 1.00 95.00 97 ASP A C 1
ATOM 792 O O . ASP A 1 97 ? -12.967 -2.730 17.364 1.00 95.00 97 ASP A O 1
ATOM 796 N N . ALA A 1 98 ? -12.602 -4.918 17.697 1.00 95.88 98 ALA A N 1
ATOM 797 C CA . ALA A 1 98 ? -11.406 -4.722 18.507 1.00 95.88 98 ALA A CA 1
ATOM 798 C C . ALA A 1 98 ? -10.251 -4.123 17.690 1.00 95.88 98 ALA A C 1
ATOM 800 O O . ALA A 1 98 ? -9.470 -3.337 18.223 1.00 95.88 98 ALA A O 1
ATOM 801 N N . LEU A 1 99 ? -10.128 -4.479 16.407 1.00 96.75 99 LEU A N 1
ATOM 802 C CA . LEU A 1 99 ? -9.122 -3.903 15.512 1.00 96.75 99 LEU A CA 1
ATOM 803 C C . LEU A 1 99 ? -9.410 -2.439 15.178 1.00 96.75 99 LEU A C 1
ATOM 805 O O . LEU A 1 99 ? -8.467 -1.656 15.088 1.00 96.75 99 LEU A O 1
ATOM 809 N N . LEU A 1 100 ? -10.681 -2.066 14.997 1.00 96.62 100 LEU A N 1
ATOM 810 C CA . LEU A 1 100 ? -11.085 -0.683 14.734 1.00 96.62 100 LEU A CA 1
ATOM 811 C C . LEU A 1 100 ? -10.738 0.211 15.925 1.00 96.62 100 LEU A C 1
ATOM 813 O O . LEU A 1 100 ? -10.073 1.227 15.734 1.00 96.62 100 LEU A O 1
ATOM 817 N N . GLU A 1 101 ? -11.093 -0.216 17.138 1.00 95.12 101 GLU A N 1
ATOM 818 C CA . GLU A 1 101 ? -10.726 0.478 18.377 1.00 95.12 101 GLU A CA 1
ATOM 819 C C . GLU A 1 101 ? -9.199 0.589 18.520 1.00 95.12 101 GLU A C 1
ATOM 821 O O . GLU A 1 101 ? -8.644 1.670 18.725 1.00 95.12 101 GLU A O 1
ATOM 826 N N . GLN A 1 102 ? -8.480 -0.520 18.329 1.00 95.06 102 GLN A N 1
ATOM 827 C CA . GLN A 1 102 ? -7.020 -0.523 18.429 1.00 95.06 102 GLN A CA 1
ATOM 828 C C . GLN A 1 102 ? -6.353 0.415 17.419 1.00 95.06 102 GLN A C 1
ATOM 830 O O . GLN A 1 102 ? -5.362 1.061 17.757 1.00 95.06 102 GLN A O 1
ATOM 835 N N . PHE A 1 103 ? -6.846 0.473 16.182 1.00 96.06 103 PHE A N 1
ATOM 836 C CA . PHE A 1 103 ? -6.230 1.258 15.116 1.00 96.06 103 PHE A CA 1
ATOM 837 C C . PHE A 1 103 ? -6.564 2.746 15.215 1.00 96.06 103 PHE A C 1
ATOM 839 O O . PHE A 1 103 ? -5.659 3.579 15.223 1.00 96.06 103 PHE A O 1
ATOM 846 N N . TRP A 1 104 ? -7.852 3.082 15.291 1.00 94.88 104 TRP A N 1
ATOM 847 C CA . TRP A 1 104 ? -8.311 4.470 15.239 1.00 94.88 104 TRP A CA 1
ATOM 848 C C . TRP A 1 104 ? -8.229 5.180 16.585 1.00 94.88 104 TRP A C 1
ATOM 850 O O . TRP A 1 104 ? -8.136 6.401 16.614 1.00 94.88 104 TRP A O 1
ATOM 860 N N . VAL A 1 105 ? -8.229 4.443 17.699 1.00 92.50 105 VAL A N 1
ATOM 861 C CA . VAL A 1 105 ? -8.193 5.042 19.039 1.00 92.50 105 VAL A CA 1
ATOM 862 C C . VAL A 1 105 ? -6.836 4.806 19.694 1.00 92.50 105 VAL A C 1
ATOM 864 O O . VAL A 1 105 ? -6.077 5.754 19.902 1.00 92.50 105 VAL A O 1
ATOM 867 N N . GLU A 1 106 ? -6.475 3.553 19.992 1.00 93.38 106 GLU A N 1
ATOM 868 C CA . GLU A 1 106 ? -5.261 3.280 20.778 1.00 93.38 106 GLU A CA 1
ATOM 869 C C . GLU A 1 106 ? -3.967 3.658 20.033 1.00 93.38 106 GLU A C 1
ATOM 871 O O . GLU A 1 106 ? -3.058 4.267 20.614 1.00 93.38 106 GLU A O 1
ATOM 876 N N . LEU A 1 107 ? -3.853 3.277 18.756 1.00 93.00 107 LEU A N 1
ATOM 877 C CA . LEU A 1 107 ? -2.660 3.532 17.950 1.00 93.00 107 LEU A CA 1
ATOM 878 C C . LEU A 1 107 ? -2.545 5.015 17.580 1.00 93.00 107 LEU A C 1
ATOM 880 O O . LEU A 1 107 ? -1.442 5.564 17.647 1.00 93.00 107 LEU A O 1
ATOM 884 N N . GLN A 1 108 ? -3.666 5.675 17.275 1.00 92.19 108 GLN A N 1
ATOM 885 C CA . GLN A 1 108 ? -3.698 7.118 17.046 1.00 92.19 108 GLN A CA 1
ATOM 886 C C . GLN A 1 108 ? -3.239 7.886 18.288 1.00 92.19 108 GLN A C 1
ATOM 888 O O . GLN A 1 108 ? -2.286 8.651 18.195 1.00 92.19 108 GLN A O 1
ATOM 893 N N . ALA A 1 109 ? -3.785 7.596 19.473 1.00 91.88 109 ALA A N 1
ATOM 894 C CA . ALA A 1 109 ? -3.361 8.255 20.711 1.00 91.88 109 ALA A CA 1
ATOM 895 C C . ALA A 1 109 ? -1.876 7.999 21.048 1.00 91.88 109 ALA A C 1
ATOM 897 O O . ALA A 1 109 ? -1.160 8.857 21.573 1.00 91.88 109 ALA A O 1
ATOM 898 N N . SER A 1 110 ? -1.358 6.812 20.710 1.00 91.69 110 SER A N 1
ATOM 899 C CA . SER A 1 110 ? 0.079 6.521 20.802 1.00 91.69 110 SER A CA 1
ATOM 900 C C . SER A 1 110 ? 0.913 7.409 19.868 1.00 91.69 110 SER A C 1
ATOM 902 O O . SER A 1 110 ? 1.985 7.878 20.266 1.00 91.69 110 SER A O 1
ATOM 904 N N . SER A 1 111 ? 0.434 7.636 18.641 1.00 91.94 111 SER A N 1
ATOM 905 C CA . SER A 1 111 ? 1.063 8.507 17.646 1.00 91.94 111 SER A CA 1
ATOM 906 C C . SER A 1 111 ? 1.017 9.973 18.075 1.00 91.94 111 SER A C 1
ATOM 908 O O . SER A 1 111 ? 2.067 10.608 18.143 1.00 91.94 111 SER A O 1
ATOM 910 N N . ASP A 1 112 ? -0.154 10.470 18.466 1.00 93.69 112 ASP A N 1
ATOM 911 C CA . ASP A 1 112 ? -0.389 11.838 18.937 1.00 93.69 112 ASP A CA 1
ATOM 912 C C . ASP A 1 112 ? 0.561 12.208 20.073 1.00 93.69 112 ASP A C 1
ATOM 914 O O . ASP A 1 112 ? 1.285 13.198 19.993 1.00 93.69 112 ASP A O 1
ATOM 918 N N . ARG A 1 113 ? 0.676 11.346 21.092 1.00 91.69 113 ARG A N 1
ATOM 919 C CA . ARG A 1 113 ? 1.632 11.558 22.184 1.00 91.69 113 ARG A CA 1
ATOM 920 C C . ARG A 1 113 ? 3.076 11.663 21.688 1.00 91.69 113 ARG A C 1
ATOM 922 O O . ARG A 1 113 ? 3.843 12.476 22.201 1.00 91.69 113 ARG A O 1
ATOM 929 N N . LYS A 1 114 ? 3.499 10.804 20.753 1.00 91.25 114 LYS A N 1
ATOM 930 C CA . LYS A 1 114 ? 4.870 10.850 20.207 1.00 91.25 114 LYS A CA 1
ATOM 931 C C . LYS A 1 114 ? 5.099 12.140 19.420 1.00 91.25 114 LYS A C 1
ATOM 933 O O . LYS A 1 114 ? 6.185 12.706 19.531 1.00 91.25 114 LYS A O 1
ATOM 938 N N . THR A 1 115 ? 4.107 12.577 18.648 1.00 93.44 115 THR A N 1
ATOM 939 C CA . THR A 1 115 ? 4.135 13.834 17.896 1.00 93.44 115 THR A CA 1
ATOM 940 C C . THR A 1 115 ? 4.236 15.021 18.842 1.00 93.44 115 THR A C 1
ATOM 942 O O . THR A 1 115 ? 5.189 15.779 18.718 1.00 93.44 115 THR A O 1
ATOM 945 N N . ALA A 1 116 ? 3.364 15.113 19.848 1.00 94.75 116 ALA A N 1
ATOM 946 C CA . ALA A 1 116 ? 3.385 16.179 20.847 1.00 94.75 116 ALA A CA 1
ATOM 947 C C . ALA A 1 116 ? 4.732 16.255 21.586 1.00 94.75 116 ALA A C 1
ATOM 949 O O . ALA A 1 116 ? 5.309 17.328 21.715 1.00 94.75 116 ALA A O 1
ATOM 950 N N . LEU A 1 117 ? 5.302 15.112 21.997 1.00 93.38 117 LEU A N 1
ATOM 951 C CA . LEU A 1 117 ? 6.623 15.081 22.642 1.00 93.38 117 LEU A CA 1
ATOM 952 C C . LEU A 1 117 ? 7.742 15.604 21.730 1.00 93.38 117 LEU A C 1
ATOM 954 O O . LEU A 1 117 ? 8.621 16.326 22.192 1.00 93.38 117 LEU A O 1
ATOM 958 N N . LYS A 1 118 ? 7.736 15.235 20.444 1.00 95.12 118 LYS A N 1
ATOM 959 C CA . LYS A 1 118 ? 8.724 15.738 19.478 1.00 95.12 118 LYS A CA 1
ATOM 960 C C . LYS A 1 118 ? 8.507 17.216 19.161 1.00 95.12 118 LYS A C 1
ATOM 962 O O . LYS A 1 118 ? 9.485 17.936 18.999 1.00 95.12 118 LYS A O 1
ATOM 967 N N . ALA A 1 119 ? 7.251 17.643 19.077 1.00 95.88 119 ALA A N 1
ATOM 968 C CA . ALA A 1 119 ? 6.877 19.026 18.838 1.00 95.88 119 ALA A CA 1
ATOM 969 C C . ALA A 1 119 ? 7.328 19.924 19.996 1.00 95.88 119 ALA A C 1
ATOM 971 O O . ALA A 1 119 ? 7.965 20.931 19.726 1.00 95.88 119 ALA A O 1
ATOM 972 N N . ALA A 1 120 ? 7.142 19.506 21.254 1.00 95.62 120 ALA A N 1
ATOM 973 C CA . ALA A 1 120 ? 7.680 20.199 22.431 1.00 95.62 120 ALA A CA 1
ATOM 974 C C . ALA A 1 120 ? 9.192 20.434 22.315 1.00 95.62 120 ALA A C 1
ATOM 976 O O . ALA A 1 120 ? 9.664 21.562 22.425 1.00 95.62 120 ALA A O 1
ATOM 977 N N . MET A 1 121 ? 9.952 19.375 22.012 1.00 95.69 121 MET A N 1
ATOM 978 C CA . MET A 1 121 ? 11.407 19.476 21.848 1.00 95.69 121 MET A CA 1
ATOM 979 C C . MET A 1 121 ? 11.811 20.404 20.693 1.00 95.69 121 MET A C 1
ATOM 981 O O . MET A 1 121 ? 12.820 21.095 20.785 1.00 95.69 121 MET A O 1
ATOM 985 N N . ALA A 1 122 ? 11.061 20.396 19.588 1.00 95.50 122 ALA A N 1
ATOM 986 C CA . ALA A 1 122 ? 11.329 21.269 18.450 1.00 95.50 122 ALA A CA 1
ATOM 987 C C . ALA A 1 122 ? 10.969 22.730 18.757 1.00 95.50 122 ALA A C 1
ATOM 989 O O . ALA A 1 122 ? 11.729 23.627 18.403 1.00 95.50 122 ALA A O 1
ATOM 990 N N . GLN A 1 123 ? 9.856 22.962 19.457 1.00 95.81 123 GLN A N 1
ATOM 991 C CA . GLN A 1 123 ? 9.380 24.282 19.857 1.00 95.81 123 GLN A CA 1
ATOM 992 C C . GLN A 1 123 ? 10.403 25.018 20.727 1.00 95.81 123 GLN A C 1
ATOM 994 O O . GLN A 1 123 ? 10.627 26.203 20.504 1.00 95.81 123 GLN A O 1
ATOM 999 N N . GLU A 1 124 ? 11.066 24.322 21.659 1.00 95.50 124 GLU A N 1
ATOM 1000 C CA . GLU A 1 124 ? 12.125 24.890 22.515 1.00 95.50 124 GLU A CA 1
ATOM 1001 C C . GLU A 1 124 ? 13.299 25.490 21.723 1.00 95.50 124 GLU A C 1
ATOM 1003 O O . GLU A 1 124 ? 14.019 26.350 22.229 1.00 95.50 124 GLU A O 1
ATOM 1008 N N . LEU A 1 125 ? 13.505 25.041 20.482 1.00 95.75 125 LEU A N 1
ATOM 1009 C CA . LEU A 1 125 ? 14.566 25.530 19.602 1.00 95.75 125 LEU A CA 1
ATOM 1010 C C . LEU A 1 125 ? 14.115 26.702 18.719 1.00 95.75 125 LEU A C 1
ATOM 1012 O O . LEU A 1 125 ? 14.958 27.328 18.073 1.00 95.75 125 LEU A O 1
ATOM 1016 N N . MET A 1 126 ? 12.811 26.975 18.641 1.00 95.94 126 MET A N 1
ATOM 1017 C CA . MET A 1 126 ? 12.246 28.012 17.779 1.00 95.94 126 MET A CA 1
ATOM 1018 C C . MET A 1 126 ? 12.148 29.350 18.515 1.00 95.94 126 MET A C 1
ATOM 1020 O O . MET A 1 126 ? 11.971 29.408 19.730 1.00 95.94 126 MET A O 1
ATOM 1024 N N . ALA A 1 127 ? 12.225 30.453 17.768 1.00 93.50 127 ALA A N 1
ATOM 1025 C CA . ALA A 1 127 ? 12.019 31.779 18.338 1.00 93.50 127 ALA A CA 1
ATOM 1026 C C . ALA A 1 127 ? 10.569 31.934 18.825 1.00 93.50 127 ALA A C 1
ATOM 1028 O O . ALA A 1 127 ? 9.625 31.662 18.076 1.00 93.50 127 ALA A O 1
ATOM 1029 N N . GLU A 1 128 ? 10.392 32.400 20.060 1.00 93.75 128 GLU A N 1
ATOM 1030 C CA . GLU A 1 128 ? 9.071 32.682 20.619 1.00 93.75 128 GLU A CA 1
ATOM 1031 C C . GLU A 1 128 ? 8.314 33.680 19.724 1.00 93.75 128 GLU A C 1
ATOM 1033 O O . GLU A 1 128 ? 8.864 34.691 19.283 1.00 93.75 128 GLU A O 1
ATOM 1038 N N . GLY A 1 129 ? 7.055 33.362 19.410 1.00 92.00 129 GLY A N 1
ATOM 1039 C CA . GLY A 1 129 ? 6.211 34.162 18.515 1.00 92.00 129 GLY A CA 1
ATOM 1040 C C . GLY A 1 129 ? 6.444 33.947 17.012 1.00 92.00 129 GLY A C 1
ATOM 1041 O O . GLY A 1 129 ? 5.760 34.581 16.212 1.00 92.00 129 GLY A O 1
ATOM 1042 N N . SER A 1 130 ? 7.367 33.067 16.608 1.00 96.12 130 SER A N 1
ATOM 1043 C CA . SER A 1 130 ? 7.490 32.645 15.202 1.00 96.12 130 SER A CA 1
ATOM 1044 C C . SER A 1 130 ? 6.342 31.724 14.767 1.00 96.12 130 SER A C 1
ATOM 1046 O O . SER A 1 130 ? 5.707 31.062 15.590 1.00 96.12 130 SER A O 1
ATOM 1048 N N . GLU A 1 131 ? 6.104 31.655 13.455 1.00 96.56 131 GLU A N 1
ATOM 1049 C CA . GLU A 1 131 ? 5.126 30.736 12.859 1.00 96.56 131 GLU A CA 1
ATOM 1050 C C . GLU A 1 131 ? 5.448 29.276 13.216 1.00 96.56 131 GLU A C 1
ATOM 1052 O O . GLU A 1 131 ? 4.587 28.567 13.734 1.00 96.56 131 GLU A O 1
ATOM 1057 N N . ASP A 1 132 ? 6.707 28.855 13.072 1.00 95.44 132 ASP A N 1
ATOM 1058 C CA . ASP A 1 132 ? 7.144 27.501 13.439 1.00 95.44 132 ASP A CA 1
ATOM 1059 C C . ASP A 1 132 ? 6.882 27.187 14.918 1.00 95.44 132 ASP A C 1
ATOM 1061 O O . ASP A 1 132 ? 6.414 26.099 15.258 1.00 95.44 132 ASP A O 1
ATOM 1065 N N . HIS A 1 133 ? 7.122 28.154 15.812 1.00 96.00 133 HIS A N 1
ATOM 1066 C CA . HIS A 1 133 ? 6.807 27.999 17.230 1.00 96.00 133 HIS A CA 1
ATOM 1067 C C . HIS A 1 133 ? 5.302 27.771 17.455 1.00 96.00 133 HIS A C 1
ATOM 1069 O O . HIS A 1 133 ? 4.937 26.890 18.235 1.00 96.00 133 HIS A O 1
ATOM 1075 N N . SER A 1 134 ? 4.424 28.510 16.761 1.00 95.12 134 SER A N 1
ATOM 1076 C CA . SER A 1 134 ? 2.970 28.277 16.835 1.00 95.12 134 SER A CA 1
ATOM 1077 C C . SER A 1 134 ? 2.549 26.920 16.273 1.00 95.12 134 SER A C 1
ATOM 1079 O O . SER A 1 134 ? 1.776 26.220 16.920 1.00 95.12 134 SER A O 1
ATOM 1081 N N . ILE A 1 135 ? 3.123 26.488 15.145 1.00 94.81 135 ILE A N 1
ATOM 1082 C CA . ILE A 1 135 ? 2.828 25.180 14.545 1.00 94.81 135 ILE A CA 1
ATOM 1083 C C . ILE A 1 135 ? 3.162 24.050 15.526 1.00 94.81 135 ILE A C 1
ATOM 1085 O O . ILE A 1 135 ? 2.365 23.129 15.717 1.00 94.81 135 ILE A O 1
ATOM 1089 N N . PHE A 1 136 ? 4.326 24.102 16.179 1.00 95.94 136 PHE A N 1
ATOM 1090 C CA . PHE A 1 136 ? 4.683 23.078 17.161 1.00 95.94 136 PHE A CA 1
ATOM 1091 C C . PHE A 1 136 ? 3.825 23.141 18.427 1.00 95.94 136 PHE A C 1
ATOM 1093 O O . PHE A 1 136 ? 3.536 22.086 18.995 1.00 95.94 136 PHE A O 1
ATOM 1100 N N . ALA A 1 137 ? 3.395 24.329 18.856 1.00 94.50 137 ALA A N 1
ATOM 1101 C CA . ALA A 1 137 ? 2.457 24.472 19.967 1.00 94.50 137 ALA A CA 1
ATOM 1102 C C . ALA A 1 137 ? 1.089 23.843 19.638 1.00 94.50 137 ALA A C 1
ATOM 1104 O O . ALA A 1 137 ? 0.541 23.102 20.454 1.00 94.50 137 ALA A O 1
ATOM 1105 N N . ASP A 1 138 ? 0.581 24.042 18.421 1.00 95.12 138 ASP A N 1
ATOM 1106 C CA . ASP A 1 138 ? -0.687 23.468 17.956 1.00 95.12 138 ASP A CA 1
ATOM 1107 C C . ASP A 1 138 ? -0.663 21.931 17.935 1.00 95.12 138 ASP A C 1
ATOM 1109 O O . ASP A 1 138 ? -1.627 21.280 18.339 1.00 95.12 138 ASP A O 1
ATOM 1113 N N . LEU A 1 139 ? 0.468 21.324 17.554 1.00 94.00 139 LEU A N 1
ATOM 1114 C CA . LEU A 1 139 ? 0.675 19.866 17.604 1.00 94.00 139 LEU A CA 1
ATOM 1115 C C . LEU A 1 139 ? 0.688 19.285 19.031 1.00 94.00 139 LEU A C 1
ATOM 1117 O O . LEU A 1 139 ? 0.725 18.064 19.206 1.00 94.00 139 LEU A O 1
ATOM 1121 N N . GLN A 1 140 ? 0.679 20.144 20.049 1.00 94.06 140 GLN A N 1
ATOM 1122 C CA . GLN A 1 140 ? 0.582 19.790 21.463 1.00 94.06 140 GLN A CA 1
ATOM 1123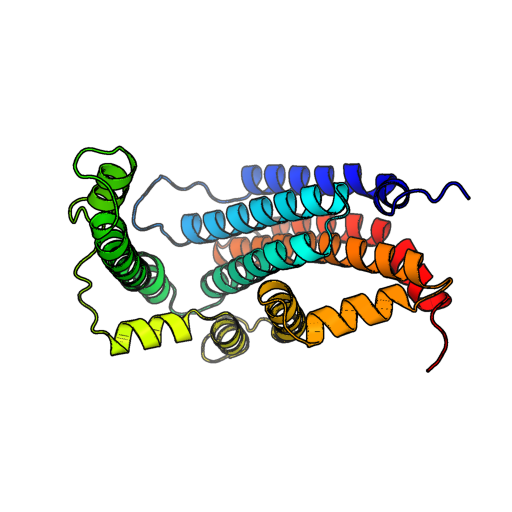 C C . GLN A 1 140 ? -0.782 20.157 22.061 1.00 94.06 140 GLN A C 1
ATOM 1125 O O . GLN A 1 140 ? -0.951 20.062 23.277 1.00 94.06 140 GLN A O 1
ATOM 1130 N N . ASN A 1 141 ? -1.764 20.556 21.247 1.00 93.25 141 ASN A N 1
ATOM 1131 C CA . ASN A 1 141 ? -3.085 20.926 21.740 1.00 93.25 141 ASN A CA 1
ATOM 1132 C C . ASN A 1 141 ? -3.910 19.679 22.147 1.00 93.25 141 ASN A C 1
ATOM 1134 O O . ASN A 1 141 ? -4.275 18.878 21.279 1.00 93.25 141 ASN A O 1
ATOM 1138 N N . PRO A 1 142 ? -4.263 19.509 23.439 1.00 91.19 142 PRO A N 1
ATOM 1139 C CA . PRO A 1 142 ? -5.047 18.365 23.905 1.00 91.19 142 PRO A CA 1
ATOM 1140 C C . PRO A 1 142 ? -6.515 18.388 23.449 1.00 91.19 142 PRO A C 1
ATOM 1142 O O . PRO A 1 142 ? -7.193 17.371 23.565 1.00 91.19 142 PRO A O 1
ATOM 1145 N N . GLU A 1 143 ? -7.024 19.513 22.934 1.00 89.19 143 GLU A N 1
ATOM 1146 C CA . GLU A 1 143 ? -8.366 19.578 22.337 1.00 89.19 143 GLU A CA 1
ATOM 1147 C C . GLU A 1 143 ? -8.432 18.862 20.984 1.00 89.19 143 GLU A C 1
ATOM 1149 O O . GLU A 1 143 ? -9.501 18.412 20.573 1.00 89.19 143 GLU A O 1
ATOM 1154 N N . TRP A 1 144 ? -7.300 18.765 20.281 1.00 86.06 144 TRP A N 1
ATOM 1155 C CA . TRP A 1 144 ? -7.223 18.183 18.938 1.00 86.06 144 TRP A CA 1
ATOM 1156 C C . TRP A 1 144 ? -6.548 16.812 18.931 1.00 86.06 144 TRP A C 1
ATOM 1158 O O . TRP A 1 144 ? -6.855 15.985 18.075 1.00 86.06 144 TRP A O 1
ATOM 1168 N N . PHE A 1 145 ? -5.653 16.560 19.890 1.00 88.62 145 PHE A N 1
ATOM 1169 C CA . PHE A 1 145 ? -4.819 15.363 19.940 1.00 88.62 145 PHE A CA 1
ATOM 1170 C C . PHE A 1 145 ? -4.951 14.622 21.270 1.00 88.62 145 PHE A C 1
ATOM 1172 O O . PHE A 1 145 ? -5.006 15.218 22.347 1.00 88.62 145 PHE A O 1
ATOM 1179 N N . SER A 1 146 ? -4.908 13.289 21.223 1.00 86.06 146 SER A N 1
ATOM 1180 C CA . SER A 1 146 ? -4.946 12.460 22.433 1.00 86.06 146 SER A CA 1
ATOM 1181 C C . SER A 1 146 ? -3.543 12.304 23.041 1.00 86.06 146 SER A C 1
ATOM 1183 O O . SER A 1 146 ? -2.858 11.293 22.880 1.00 86.06 146 SER A O 1
ATOM 1185 N N . ILE A 1 147 ? -3.077 13.346 23.736 1.00 81.12 147 ILE A N 1
ATOM 1186 C CA . ILE A 1 147 ? -1.690 13.456 24.243 1.00 81.12 147 ILE A CA 1
ATOM 1187 C C . ILE A 1 147 ? -1.464 12.628 25.522 1.00 81.12 147 ILE A C 1
ATOM 1189 O O . ILE A 1 147 ? -0.346 12.176 25.818 1.00 81.12 147 ILE A O 1
ATOM 1193 N N . GLU A 1 148 ? -2.541 12.345 26.253 1.00 78.38 148 GLU A N 1
ATOM 1194 C CA . GLU A 1 148 ? -2.560 11.466 27.421 1.00 78.38 148 GLU A CA 1
ATOM 1195 C C . GLU A 1 148 ? -3.272 10.139 27.107 1.00 78.38 148 GLU A C 1
ATOM 1197 O O . GLU A 1 148 ? -4.382 9.898 27.578 1.00 78.38 148 GLU A O 1
ATOM 1202 N N . PRO A 1 149 ? -2.653 9.238 26.316 1.00 73.25 149 PRO A N 1
ATOM 1203 C CA . PRO A 1 149 ? -3.241 7.939 26.041 1.00 73.25 149 PRO A CA 1
ATOM 1204 C C . PRO A 1 149 ? -3.416 7.163 27.346 1.00 73.25 149 PRO A C 1
ATOM 1206 O O . PRO A 1 149 ? -2.479 7.060 28.145 1.00 73.25 149 PRO A O 1
ATOM 1209 N N . ALA A 1 150 ? -4.575 6.522 27.505 1.00 75.25 150 ALA A N 1
ATOM 1210 C CA . ALA A 1 150 ? -4.865 5.629 28.629 1.00 75.25 150 ALA A CA 1
ATOM 1211 C C . ALA A 1 150 ? -3.866 4.456 28.734 1.00 75.25 150 ALA A C 1
ATOM 1213 O O . ALA A 1 150 ? -3.673 3.867 29.798 1.00 75.25 150 ALA A O 1
ATOM 1214 N N . SER A 1 151 ? -3.204 4.108 27.625 1.00 78.94 151 SER A N 1
ATOM 1215 C CA . SER A 1 151 ? -2.249 3.008 27.549 1.00 78.94 151 SER A CA 1
ATOM 1216 C C . SER A 1 151 ? -0.848 3.403 28.030 1.00 78.94 151 SER A C 1
ATOM 1218 O O . SER A 1 151 ? -0.298 4.453 27.690 1.00 78.94 151 SER A O 1
ATOM 1220 N N . ASN A 1 152 ? -0.204 2.519 28.797 1.00 88.44 152 ASN A N 1
ATOM 1221 C CA . ASN A 1 152 ? 1.168 2.726 29.264 1.00 88.44 152 ASN A CA 1
ATOM 1222 C C . ASN A 1 152 ? 2.214 2.547 28.133 1.00 88.44 152 ASN A C 1
ATOM 1224 O O . ASN A 1 152 ? 1.928 2.050 27.042 1.00 88.44 152 ASN A O 1
ATOM 1228 N N . LYS A 1 153 ? 3.476 2.927 28.394 1.00 88.38 153 LYS A N 1
ATOM 1229 C CA . LYS A 1 153 ? 4.582 2.841 27.412 1.00 88.38 153 LYS A CA 1
ATOM 1230 C C . LYS A 1 153 ? 4.788 1.428 26.849 1.00 88.38 153 LYS A C 1
ATOM 1232 O O . LYS A 1 153 ? 5.152 1.294 25.682 1.00 88.38 153 LYS A O 1
ATOM 1237 N N . GLN A 1 154 ? 4.581 0.393 27.663 1.00 91.75 154 GLN A N 1
ATOM 1238 C CA . GLN A 1 154 ? 4.735 -1.001 27.248 1.00 91.75 154 GLN A CA 1
ATOM 1239 C C . GLN A 1 154 ? 3.632 -1.412 26.268 1.00 91.75 154 GLN A C 1
ATOM 1241 O O . GLN A 1 154 ? 3.945 -1.964 25.216 1.00 91.75 154 GLN A O 1
ATOM 1246 N N . ARG A 1 155 ? 2.367 -1.078 26.559 1.00 92.56 155 ARG A N 1
ATOM 1247 C CA . ARG A 1 155 ? 1.237 -1.314 25.649 1.00 92.56 155 ARG A CA 1
ATOM 1248 C C . ARG A 1 155 ? 1.441 -0.586 24.326 1.00 92.56 155 ARG A C 1
ATOM 1250 O O . ARG A 1 155 ? 1.288 -1.218 23.292 1.00 92.56 155 ARG A O 1
ATOM 1257 N N . ARG A 1 156 ? 1.893 0.673 24.339 1.00 90.81 156 ARG A N 1
ATOM 1258 C CA . ARG A 1 156 ? 2.198 1.426 23.106 1.00 90.81 156 ARG A CA 1
ATOM 1259 C C . ARG A 1 156 ? 3.249 0.741 22.230 1.00 90.81 156 ARG A C 1
ATOM 1261 O O . ARG A 1 156 ? 3.031 0.576 21.039 1.00 90.81 156 ARG A O 1
ATOM 1268 N N . ARG A 1 157 ? 4.356 0.275 22.820 1.00 92.81 157 ARG A N 1
ATOM 1269 C CA . ARG A 1 157 ? 5.382 -0.491 22.084 1.00 92.81 157 ARG A CA 1
ATOM 1270 C C . ARG A 1 157 ? 4.844 -1.817 21.550 1.00 92.81 157 ARG A C 1
ATOM 1272 O O . ARG A 1 157 ? 5.194 -2.220 20.447 1.00 92.81 157 ARG A O 1
ATOM 1279 N N . SER A 1 158 ? 4.015 -2.497 22.340 1.00 95.06 158 SER A N 1
ATOM 1280 C CA . SER A 1 158 ? 3.368 -3.736 21.914 1.00 95.06 158 SER A CA 1
ATOM 1281 C C . SER A 1 158 ? 2.415 -3.487 20.745 1.00 95.06 158 SER A C 1
ATOM 1283 O O . SER A 1 158 ? 2.462 -4.239 19.783 1.00 95.06 158 SER A O 1
ATOM 1285 N N . LEU A 1 159 ? 1.625 -2.410 20.783 1.00 94.38 159 LEU A N 1
ATOM 1286 C CA . LEU A 1 159 ? 0.765 -1.986 19.678 1.00 94.38 159 LEU A CA 1
ATOM 1287 C C . LEU A 1 159 ? 1.582 -1.686 18.418 1.00 94.38 159 LEU A C 1
ATOM 1289 O O . LEU A 1 159 ? 1.275 -2.243 17.372 1.00 94.38 159 LEU A O 1
ATOM 1293 N N . ASP A 1 160 ? 2.656 -0.893 18.519 1.00 93.69 160 ASP A N 1
ATOM 1294 C CA . ASP A 1 160 ? 3.528 -0.597 17.370 1.00 93.69 160 ASP A CA 1
ATOM 1295 C C . ASP A 1 160 ? 4.052 -1.888 16.712 1.00 93.69 160 ASP A C 1
ATOM 1297 O O . ASP A 1 160 ? 4.087 -2.007 15.489 1.00 93.69 160 ASP A O 1
ATOM 1301 N N . HIS A 1 161 ? 4.443 -2.877 17.523 1.00 96.31 161 HIS A N 1
ATOM 1302 C CA . HIS A 1 161 ? 4.899 -4.172 17.024 1.00 96.31 161 HIS A CA 1
ATOM 1303 C C . HIS A 1 161 ? 3.761 -4.989 16.395 1.00 96.31 161 HIS A C 1
ATOM 1305 O O . HIS A 1 161 ? 3.927 -5.523 15.300 1.00 96.31 161 HIS A O 1
ATOM 1311 N N . GLN A 1 162 ? 2.598 -5.045 17.050 1.00 96.50 162 GLN A N 1
ATOM 1312 C CA . GLN A 1 162 ? 1.411 -5.755 16.562 1.00 96.50 162 GLN A CA 1
ATOM 1313 C C . GLN A 1 162 ? 0.899 -5.213 15.225 1.00 96.50 162 GLN A C 1
ATOM 1315 O O . GLN A 1 162 ? 0.370 -5.984 14.428 1.00 96.50 162 GLN A O 1
ATOM 1320 N N . TRP A 1 163 ? 1.076 -3.913 14.986 1.00 97.44 163 TRP A N 1
ATOM 1321 C CA . TRP A 1 163 ? 0.705 -3.221 13.751 1.00 97.44 163 TRP A CA 1
ATOM 1322 C C . TRP A 1 163 ? 1.848 -3.124 12.732 1.00 97.44 163 TRP A C 1
ATOM 1324 O O . TRP A 1 163 ? 1.693 -2.487 11.686 1.00 97.44 163 TRP A O 1
ATOM 1334 N N . SER A 1 164 ? 2.994 -3.756 13.003 1.00 96.62 164 SER A N 1
ATOM 1335 C CA . SER A 1 164 ? 4.081 -3.853 12.031 1.00 96.62 164 SER A CA 1
ATOM 1336 C C . SER A 1 164 ? 3.711 -4.804 10.891 1.00 96.62 164 SER A C 1
ATOM 1338 O O . SER A 1 164 ? 3.039 -5.814 11.102 1.00 96.62 164 SER A O 1
ATOM 1340 N N . LEU A 1 165 ? 4.175 -4.503 9.674 1.00 97.38 165 LEU A N 1
ATOM 1341 C CA . LEU A 1 165 ? 3.848 -5.305 8.494 1.00 97.38 165 LEU A CA 1
ATOM 1342 C C . LEU A 1 165 ? 4.169 -6.804 8.668 1.00 97.38 165 LEU A C 1
ATOM 1344 O O . LEU A 1 165 ? 3.282 -7.605 8.381 1.00 97.38 165 LEU A O 1
ATOM 1348 N N . PRO A 1 166 ? 5.354 -7.222 9.166 1.00 97.38 166 PRO A N 1
ATOM 1349 C CA . PRO A 1 166 ? 5.654 -8.647 9.325 1.00 97.38 166 PRO A CA 1
ATOM 1350 C C . PRO A 1 166 ? 4.689 -9.369 10.269 1.00 97.38 166 PRO A C 1
ATOM 1352 O O . PRO A 1 166 ? 4.270 -10.490 9.991 1.00 97.38 166 PRO A O 1
ATOM 1355 N N . GLU A 1 167 ? 4.301 -8.713 11.362 1.00 97.94 167 GLU A N 1
ATOM 1356 C CA . GLU A 1 167 ? 3.396 -9.290 12.353 1.00 97.94 167 GLU A CA 1
ATOM 1357 C C . GLU A 1 167 ? 1.961 -9.397 11.821 1.00 97.94 167 GLU A C 1
ATOM 1359 O O . GLU A 1 167 ? 1.291 -10.409 12.029 1.00 97.94 167 GLU A O 1
ATOM 1364 N N . LEU A 1 168 ? 1.504 -8.398 11.063 1.00 97.94 168 LEU A N 1
ATOM 1365 C CA . LEU A 1 168 ? 0.211 -8.456 10.385 1.00 97.94 168 LEU A CA 1
ATOM 1366 C C . LEU A 1 168 ? 0.182 -9.535 9.293 1.00 97.94 168 LEU A C 1
ATOM 1368 O O . LEU A 1 168 ? -0.796 -10.273 9.208 1.00 97.94 168 LEU A O 1
ATOM 1372 N N . VAL A 1 169 ? 1.252 -9.686 8.500 1.00 97.75 169 VAL A N 1
ATOM 1373 C CA . VAL A 1 169 ? 1.369 -10.770 7.506 1.00 97.75 169 VAL A CA 1
ATOM 1374 C C . VAL A 1 169 ? 1.290 -12.134 8.188 1.00 97.75 169 VAL A C 1
ATOM 1376 O O . VAL A 1 169 ? 0.498 -12.976 7.771 1.00 97.75 169 VAL A O 1
ATOM 1379 N N . ARG A 1 170 ? 2.033 -12.330 9.286 1.00 96.81 170 ARG A N 1
ATOM 1380 C CA . ARG A 1 170 ? 1.983 -13.564 10.082 1.00 96.81 170 ARG A CA 1
ATOM 1381 C C . ARG A 1 170 ? 0.557 -13.880 10.539 1.00 96.81 170 ARG A C 1
ATOM 1383 O O . ARG A 1 170 ? 0.099 -15.005 10.372 1.00 96.81 170 ARG A O 1
ATOM 1390 N N . LYS A 1 171 ? -0.157 -12.887 11.080 1.00 96.69 171 LYS A N 1
ATOM 1391 C CA . LYS A 1 171 ? -1.555 -13.037 11.521 1.00 96.69 171 LYS A CA 1
ATOM 1392 C C . LYS A 1 171 ? -2.520 -13.308 10.367 1.00 96.69 171 LYS A C 1
ATOM 1394 O O . LYS A 1 171 ? -3.493 -14.023 10.563 1.00 96.69 171 LYS A O 1
ATOM 1399 N N . LEU A 1 172 ? -2.279 -12.746 9.183 1.00 97.25 172 LEU A N 1
ATOM 1400 C CA . LEU A 1 172 ? -3.117 -12.943 7.994 1.00 97.25 172 LEU A CA 1
ATOM 1401 C C . LEU A 1 172 ? -2.985 -14.331 7.360 1.00 97.25 172 LEU A C 1
ATOM 1403 O O . LEU A 1 172 ? -3.850 -14.740 6.585 1.00 97.25 172 LEU A O 1
ATOM 1407 N N . MET A 1 173 ? -1.912 -15.043 7.684 1.00 95.62 173 MET A N 1
ATOM 1408 C CA . MET A 1 173 ? -1.679 -16.420 7.256 1.00 95.62 173 MET A CA 1
ATOM 1409 C C . MET A 1 173 ? -2.153 -17.451 8.292 1.00 95.62 173 MET A C 1
ATOM 1411 O O . MET A 1 173 ? -2.115 -18.646 8.020 1.00 95.62 173 MET A O 1
ATOM 1415 N N . ASP A 1 174 ? -2.601 -17.007 9.469 1.00 94.56 174 ASP A N 1
ATOM 1416 C CA . ASP A 1 174 ? -3.047 -17.866 10.566 1.00 94.56 174 ASP A CA 1
ATOM 1417 C C . ASP A 1 174 ? -4.567 -18.120 10.489 1.00 94.56 174 ASP A C 1
ATOM 1419 O O . ASP A 1 174 ? -5.388 -17.201 10.588 1.00 94.56 174 ASP A O 1
ATOM 1423 N N . GLU A 1 175 ? -4.955 -19.387 10.323 1.00 91.81 175 GLU A N 1
ATOM 1424 C CA . GLU A 1 175 ? -6.355 -19.844 10.261 1.00 91.81 175 GLU A CA 1
ATOM 1425 C C . GLU A 1 175 ? -7.143 -19.571 11.552 1.00 91.81 175 GLU A C 1
ATOM 1427 O O . GLU A 1 175 ? -8.361 -19.340 11.528 1.00 91.81 175 GLU A O 1
ATOM 1432 N N . SER A 1 176 ? -6.468 -19.580 12.704 1.00 93.81 176 SER A N 1
ATOM 1433 C CA . SER A 1 176 ? -7.127 -19.323 13.986 1.00 93.81 176 SER A CA 1
ATOM 1434 C C . SER A 1 176 ? -7.592 -17.865 14.084 1.00 93.81 176 SER A C 1
ATOM 1436 O O . SER A 1 176 ? -8.681 -17.584 14.591 1.00 93.81 176 SER A O 1
ATOM 1438 N N . GLU A 1 177 ? -6.847 -16.961 13.456 1.00 92.69 177 GLU A N 1
ATOM 1439 C CA . GLU A 1 177 ? -7.017 -15.511 13.514 1.00 92.69 177 GLU A CA 1
ATOM 1440 C C . GLU A 1 177 ? -7.886 -14.940 12.374 1.00 92.69 177 GLU A C 1
ATOM 1442 O O . GLU A 1 177 ? -8.475 -13.859 12.501 1.00 92.69 177 GLU A O 1
ATOM 1447 N N . THR A 1 178 ? -7.990 -15.653 11.248 1.00 94.44 178 THR A N 1
ATOM 1448 C CA . THR A 1 178 ? -8.627 -15.163 10.014 1.00 94.44 178 THR A CA 1
ATOM 1449 C C . THR A 1 178 ? -9.855 -15.964 9.603 1.00 94.44 178 THR A C 1
ATOM 1451 O O . THR A 1 178 ? -9.990 -17.150 9.886 1.00 94.44 178 THR A O 1
ATOM 1454 N N . THR A 1 179 ? -10.795 -15.290 8.943 1.00 93.62 179 THR A N 1
ATOM 1455 C CA . THR A 1 179 ? -11.955 -15.923 8.293 1.00 93.62 179 THR A CA 1
ATOM 1456 C C . THR A 1 179 ? -11.535 -16.833 7.140 1.00 93.62 179 THR A C 1
ATOM 1458 O O . THR A 1 179 ? -12.147 -17.874 6.933 1.00 93.62 179 THR A O 1
ATOM 1461 N N . GLU A 1 180 ? -10.484 -16.443 6.424 1.00 93.81 180 GLU A N 1
ATOM 1462 C CA . GLU A 1 180 ? -9.818 -17.215 5.382 1.00 93.81 180 GLU A CA 1
ATOM 1463 C C . GLU A 1 180 ? -8.370 -16.703 5.286 1.00 93.81 180 GLU A C 1
ATOM 1465 O O . GLU A 1 180 ? -8.186 -15.485 5.126 1.00 93.81 180 GLU A O 1
ATOM 1470 N N . PRO A 1 181 ? -7.354 -17.577 5.397 1.00 93.00 181 PRO A N 1
ATOM 1471 C CA . PRO A 1 181 ? -5.961 -17.173 5.264 1.00 93.00 181 PRO A CA 1
ATOM 1472 C C . PRO A 1 181 ? -5.651 -16.618 3.879 1.00 93.00 181 PRO A C 1
ATOM 1474 O O . PRO A 1 181 ? -6.141 -17.111 2.861 1.00 93.00 181 PRO A O 1
ATOM 1477 N N . VAL A 1 182 ? -4.763 -15.629 3.827 1.00 92.19 182 VAL A N 1
ATOM 1478 C CA . VAL A 1 182 ? -4.273 -15.082 2.559 1.00 92.19 182 VAL A CA 1
ATOM 1479 C C . VAL A 1 182 ? -2.970 -15.781 2.178 1.00 92.19 182 VAL A C 1
ATOM 1481 O O . VAL A 1 182 ? -1.892 -15.421 2.649 1.00 92.19 182 VAL A O 1
ATOM 1484 N N . ALA A 1 183 ? -3.072 -16.807 1.333 1.00 89.25 183 ALA A N 1
ATOM 1485 C CA . ALA A 1 183 ? -1.916 -17.579 0.881 1.00 89.25 183 ALA A CA 1
ATOM 1486 C C . ALA A 1 183 ? -0.914 -16.723 0.079 1.00 89.25 183 ALA A C 1
ATOM 1488 O O . ALA A 1 183 ? -1.306 -15.874 -0.721 1.00 89.25 183 ALA A O 1
ATOM 1489 N N . GLY A 1 184 ? 0.385 -16.979 0.276 1.00 88.25 184 GLY A N 1
ATOM 1490 C CA . GLY A 1 184 ? 1.478 -16.329 -0.461 1.00 88.25 184 GLY A CA 1
ATOM 1491 C C . GLY A 1 184 ? 1.781 -14.883 -0.050 1.00 88.25 184 GLY A C 1
ATOM 1492 O O . GLY A 1 184 ? 2.561 -14.207 -0.721 1.00 88.25 184 GLY A O 1
ATOM 1493 N N . LEU A 1 185 ? 1.174 -14.384 1.032 1.00 92.50 185 LEU A N 1
ATOM 1494 C CA . LEU A 1 185 ? 1.394 -13.018 1.514 1.00 92.50 185 LEU A CA 1
ATOM 1495 C C . LEU A 1 185 ? 2.822 -12.800 2.051 1.00 92.50 185 LEU A C 1
ATOM 1497 O O . LEU A 1 185 ? 3.341 -11.684 2.024 1.00 92.50 185 LEU A O 1
ATOM 1501 N N . ASP A 1 186 ? 3.488 -13.867 2.485 1.00 93.06 186 ASP A N 1
ATOM 1502 C CA . ASP A 1 186 ? 4.892 -13.883 2.898 1.00 93.06 186 ASP A CA 1
ATOM 1503 C C . ASP A 1 186 ? 5.855 -13.466 1.779 1.00 93.06 186 ASP A C 1
ATOM 1505 O O . ASP A 1 186 ? 6.886 -12.853 2.062 1.00 93.06 186 ASP A O 1
ATOM 1509 N N . ALA A 1 187 ? 5.496 -13.678 0.509 1.00 92.69 187 ALA A N 1
ATOM 1510 C CA . ALA A 1 187 ? 6.278 -13.183 -0.624 1.00 92.69 187 ALA A CA 1
ATOM 1511 C C . ALA A 1 187 ? 6.457 -11.650 -0.588 1.00 92.69 187 ALA A C 1
ATOM 1513 O O . ALA A 1 187 ? 7.495 -11.134 -1.011 1.00 92.69 187 ALA A O 1
ATOM 1514 N N . MET A 1 188 ? 5.498 -10.908 -0.015 1.00 93.81 188 MET A N 1
ATOM 1515 C CA . MET A 1 188 ? 5.616 -9.455 0.158 1.00 93.81 188 MET A CA 1
ATOM 1516 C C . MET A 1 188 ? 6.719 -9.066 1.149 1.00 93.81 188 MET A C 1
ATOM 1518 O O . MET A 1 188 ? 7.254 -7.962 1.043 1.00 93.81 188 MET A O 1
ATOM 1522 N N . LEU A 1 189 ? 7.095 -9.946 2.087 1.00 96.00 189 LEU A N 1
ATOM 1523 C CA . LEU A 1 189 ? 8.155 -9.670 3.064 1.00 96.00 189 LEU A CA 1
ATOM 1524 C C . LEU A 1 189 ? 9.518 -9.512 2.393 1.00 96.00 189 LEU A C 1
ATOM 1526 O O . LEU A 1 189 ? 10.333 -8.717 2.859 1.00 96.00 189 LEU A O 1
ATOM 1530 N N . HIS A 1 190 ? 9.750 -10.207 1.278 1.00 94.94 190 HIS A N 1
ATOM 1531 C CA . HIS A 1 190 ? 10.966 -10.032 0.492 1.00 94.94 190 HIS A CA 1
ATOM 1532 C C . HIS A 1 190 ? 11.051 -8.613 -0.088 1.00 94.94 190 HIS A C 1
ATOM 1534 O O . HIS A 1 190 ? 12.039 -7.908 0.137 1.00 94.94 190 HIS A O 1
ATOM 1540 N N . SER A 1 191 ? 9.994 -8.166 -0.778 1.00 94.50 191 SER A N 1
ATOM 1541 C CA . SER A 1 191 ? 9.925 -6.814 -1.348 1.00 94.50 191 SER A CA 1
ATOM 1542 C C . SER A 1 191 ? 9.997 -5.746 -0.259 1.00 94.50 191 SER A C 1
ATOM 1544 O O . SER A 1 191 ? 10.775 -4.803 -0.373 1.00 94.50 191 SER A O 1
ATOM 1546 N N . TYR A 1 192 ? 9.266 -5.929 0.843 1.00 96.62 192 TYR A N 1
ATOM 1547 C CA . TYR A 1 192 ? 9.292 -5.009 1.976 1.00 96.62 192 TYR A CA 1
ATOM 1548 C C . TYR A 1 192 ? 10.679 -4.922 2.629 1.00 96.62 192 TYR A C 1
ATOM 1550 O O . TYR A 1 192 ? 11.133 -3.831 2.975 1.00 96.62 192 TYR A O 1
ATOM 1558 N N . GLY A 1 193 ? 11.375 -6.053 2.775 1.00 96.81 193 GLY A N 1
ATOM 1559 C CA . GLY A 1 193 ? 12.751 -6.098 3.261 1.00 96.81 193 GLY A CA 1
ATOM 1560 C C . GLY A 1 193 ? 13.681 -5.286 2.366 1.00 96.81 193 GLY A C 1
ATOM 1561 O O . GLY A 1 193 ? 14.332 -4.363 2.846 1.00 96.81 193 GLY A O 1
ATOM 1562 N N . LEU A 1 194 ? 13.669 -5.549 1.055 1.00 95.31 194 LEU A N 1
ATOM 1563 C CA . LEU A 1 194 ? 14.469 -4.811 0.071 1.00 95.31 194 LEU A CA 1
ATOM 1564 C C . LEU A 1 194 ? 14.184 -3.301 0.094 1.00 95.31 194 LEU A C 1
ATOM 1566 O O . LEU A 1 194 ? 15.108 -2.494 0.139 1.00 95.31 194 LEU A O 1
ATOM 1570 N N . GLN A 1 195 ? 12.911 -2.916 0.127 1.00 97.00 195 GLN A N 1
ATOM 1571 C CA . GLN A 1 195 ? 12.492 -1.517 0.224 1.00 97.00 195 GLN A CA 1
ATOM 1572 C C . GLN A 1 195 ? 12.975 -0.851 1.518 1.00 97.00 195 GLN A C 1
ATOM 1574 O O . GLN A 1 195 ? 13.231 0.352 1.530 1.00 97.00 195 GLN A O 1
ATOM 1579 N N . SER A 1 196 ? 13.133 -1.613 2.605 1.00 96.38 196 SER A N 1
ATOM 1580 C CA . SER A 1 196 ? 13.714 -1.119 3.860 1.00 96.38 196 SER A CA 1
ATOM 1581 C C . SER A 1 196 ? 15.178 -0.741 3.680 1.00 96.38 196 SER A C 1
ATOM 1583 O O . SER A 1 196 ? 15.598 0.319 4.135 1.00 96.38 196 SER A O 1
ATOM 1585 N N . GLU A 1 197 ? 15.940 -1.601 3.006 1.00 97.25 197 GLU A N 1
ATOM 1586 C CA . GLU A 1 197 ? 17.366 -1.402 2.729 1.00 97.25 197 GLU A CA 1
ATOM 1587 C C . GLU A 1 197 ? 17.585 -0.159 1.859 1.00 97.25 197 GLU A C 1
ATOM 1589 O O . GLU A 1 197 ? 18.458 0.654 2.155 1.00 97.25 197 GLU A O 1
ATOM 1594 N N . ILE A 1 198 ? 16.730 0.031 0.846 1.00 96.44 198 ILE A N 1
ATOM 1595 C CA . ILE A 1 198 ? 16.718 1.228 -0.011 1.00 96.44 198 ILE A CA 1
ATOM 1596 C C . ILE A 1 198 ? 16.379 2.475 0.817 1.00 96.44 198 ILE A C 1
ATOM 1598 O O . ILE A 1 198 ? 17.118 3.453 0.787 1.00 96.44 198 ILE A O 1
ATOM 1602 N N . THR A 1 199 ? 15.300 2.426 1.607 1.00 96.88 199 THR A N 1
ATOM 1603 C CA . THR A 1 199 ? 14.845 3.556 2.444 1.00 96.88 199 THR A CA 1
ATOM 1604 C C . THR A 1 199 ? 15.924 4.026 3.423 1.00 96.88 199 THR A C 1
ATOM 1606 O O . THR A 1 199 ? 16.047 5.219 3.691 1.00 96.88 199 THR A O 1
ATOM 1609 N N . HIS A 1 200 ? 16.701 3.094 3.973 1.00 96.94 200 HIS A N 1
ATOM 1610 C CA . HIS A 1 200 ? 17.753 3.389 4.944 1.00 96.94 200 HIS A CA 1
ATOM 1611 C C . HIS A 1 200 ? 19.142 3.564 4.325 1.00 96.94 200 HIS A C 1
ATOM 1613 O O . HIS A 1 200 ? 20.091 3.787 5.074 1.00 96.94 200 HIS A O 1
ATOM 1619 N N . VAL A 1 201 ? 19.270 3.484 2.995 1.00 95.88 201 VAL A N 1
ATOM 1620 C CA . VAL A 1 201 ? 20.547 3.621 2.273 1.00 95.88 201 VAL A CA 1
ATOM 1621 C C . VAL A 1 201 ? 21.618 2.693 2.869 1.00 95.88 201 VAL A C 1
ATOM 1623 O O . VAL A 1 201 ? 22.741 3.096 3.178 1.00 95.88 201 VAL A O 1
ATOM 1626 N N . SER A 1 202 ? 21.243 1.436 3.110 1.00 96.81 202 SER A N 1
ATOM 1627 C CA . SER A 1 202 ? 22.136 0.452 3.724 1.00 96.81 202 SER A CA 1
ATOM 1628 C C . SER A 1 202 ? 23.229 -0.016 2.754 1.00 96.81 202 SER A C 1
ATOM 1630 O O . SER A 1 202 ? 23.212 0.303 1.565 1.00 96.81 202 SER A O 1
ATOM 1632 N N . SER A 1 203 ? 24.171 -0.842 3.224 1.00 96.81 203 SER A N 1
ATOM 1633 C CA . SER A 1 203 ? 25.189 -1.449 2.350 1.00 96.81 203 SER A CA 1
ATOM 1634 C C . SER A 1 203 ? 24.573 -2.206 1.169 1.00 96.81 203 SER A C 1
ATOM 1636 O O . SER A 1 203 ? 25.066 -2.101 0.050 1.00 96.81 203 SER A O 1
ATOM 1638 N N . LYS A 1 204 ? 23.442 -2.889 1.385 1.00 95.31 204 LYS A N 1
ATOM 1639 C CA . LYS A 1 204 ? 22.749 -3.643 0.336 1.00 95.31 204 LYS A CA 1
ATOM 1640 C C . LYS A 1 204 ? 22.193 -2.737 -0.763 1.00 95.31 204 LYS A C 1
ATOM 1642 O O . LYS A 1 204 ? 22.126 -3.158 -1.912 1.00 95.31 204 LYS A O 1
ATOM 1647 N N . TYR A 1 205 ? 21.818 -1.498 -0.444 1.00 95.00 205 TYR A N 1
ATOM 1648 C CA . TYR A 1 205 ? 21.441 -0.525 -1.468 1.00 95.00 205 TYR A CA 1
ATOM 1649 C C . TYR A 1 205 ? 22.622 -0.204 -2.396 1.00 95.00 205 TYR A C 1
ATOM 1651 O O . TYR A 1 205 ? 22.465 -0.229 -3.616 1.00 95.00 205 TYR A O 1
ATOM 1659 N N . TYR A 1 206 ? 23.819 0.007 -1.841 1.00 94.88 206 TYR A N 1
ATOM 1660 C CA . TYR A 1 206 ? 25.023 0.233 -2.645 1.00 94.88 206 TYR A CA 1
ATOM 1661 C C . TYR A 1 206 ? 25.397 -0.979 -3.500 1.00 94.88 206 TYR A C 1
ATOM 1663 O O . TYR A 1 206 ? 25.799 -0.789 -4.645 1.00 94.88 206 TYR A O 1
ATOM 1671 N N . ASP A 1 207 ? 25.197 -2.203 -3.004 1.00 96.38 207 ASP A N 1
ATOM 1672 C CA . ASP A 1 207 ? 25.412 -3.417 -3.800 1.00 96.38 207 ASP A CA 1
ATOM 1673 C C . ASP A 1 207 ? 24.503 -3.453 -5.042 1.00 96.38 207 ASP A C 1
ATOM 1675 O O . ASP A 1 207 ? 24.953 -3.804 -6.132 1.00 96.38 207 ASP A O 1
ATOM 1679 N N . LEU A 1 208 ? 23.237 -3.034 -4.914 1.00 94.12 208 LEU A N 1
ATOM 1680 C CA . LEU A 1 208 ? 22.299 -2.952 -6.044 1.00 94.12 208 LEU A CA 1
ATOM 1681 C C . LEU A 1 208 ? 22.694 -1.872 -7.058 1.00 94.12 208 LEU A C 1
ATOM 1683 O O . LEU A 1 208 ? 22.522 -2.062 -8.263 1.00 94.12 208 LEU A O 1
ATOM 1687 N N . LEU A 1 209 ? 23.198 -0.729 -6.585 1.00 93.94 209 LEU A N 1
ATOM 1688 C CA . LEU A 1 209 ? 23.720 0.318 -7.464 1.00 93.94 209 LEU A CA 1
ATOM 1689 C C . LEU A 1 209 ? 24.971 -0.163 -8.198 1.00 93.94 209 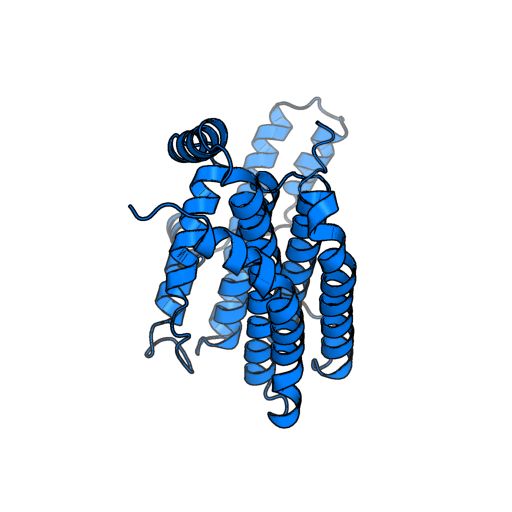LEU A C 1
ATOM 1691 O O . LEU A 1 209 ? 25.088 0.028 -9.407 1.00 93.94 209 LEU A O 1
ATOM 1695 N N . TRP A 1 210 ? 25.874 -0.825 -7.478 1.00 95.19 210 TRP A N 1
ATOM 1696 C CA . TRP A 1 210 ? 27.097 -1.377 -8.038 1.00 95.19 210 TRP A CA 1
ATOM 1697 C C . TRP A 1 210 ? 26.805 -2.434 -9.104 1.00 95.19 210 TRP A C 1
ATOM 1699 O O . TRP A 1 210 ? 27.371 -2.366 -10.192 1.00 95.19 210 TRP A O 1
ATOM 1709 N N . ASP A 1 211 ? 25.866 -3.348 -8.838 1.00 93.94 211 ASP A N 1
ATOM 1710 C CA . ASP A 1 211 ? 25.385 -4.341 -9.805 1.00 93.94 211 ASP A CA 1
ATOM 1711 C C . ASP A 1 211 ? 24.920 -3.678 -11.112 1.00 93.94 211 ASP A C 1
ATOM 1713 O O . ASP A 1 211 ? 25.339 -4.078 -12.196 1.00 93.94 211 ASP A O 1
ATOM 1717 N N . ARG A 1 212 ? 24.140 -2.593 -11.033 1.00 92.69 212 ARG A N 1
ATOM 1718 C CA . ARG A 1 212 ? 23.711 -1.845 -12.226 1.00 92.69 212 ARG A CA 1
ATOM 1719 C C . ARG A 1 212 ? 24.864 -1.160 -12.951 1.00 92.69 212 ARG A C 1
ATOM 1721 O O . ARG A 1 212 ? 24.885 -1.173 -14.176 1.00 92.69 212 ARG A O 1
ATOM 1728 N N . MET A 1 213 ? 25.827 -0.598 -12.220 1.00 93.06 213 MET A N 1
ATOM 1729 C CA . MET A 1 213 ? 26.988 0.077 -12.815 1.00 93.06 213 MET A CA 1
ATOM 1730 C C . MET A 1 213 ? 27.872 -0.866 -13.635 1.00 93.06 213 MET A C 1
ATOM 1732 O O . MET A 1 213 ? 28.474 -0.435 -14.617 1.00 93.06 213 MET A O 1
ATOM 1736 N N . ILE A 1 214 ? 27.977 -2.134 -13.230 1.00 93.75 214 ILE A N 1
ATOM 1737 C CA . ILE A 1 214 ? 28.837 -3.117 -13.903 1.00 93.75 214 ILE A CA 1
ATOM 1738 C C . ILE A 1 214 ? 28.103 -3.933 -14.975 1.00 93.75 214 ILE A C 1
ATOM 1740 O O . ILE A 1 214 ? 28.746 -4.654 -15.743 1.00 93.75 214 ILE A O 1
ATOM 1744 N N . ARG A 1 215 ? 26.769 -3.844 -15.049 1.00 90.56 215 ARG A N 1
ATOM 1745 C CA . ARG A 1 215 ? 25.983 -4.527 -16.082 1.00 90.56 215 ARG A CA 1
ATOM 1746 C C . ARG A 1 215 ? 26.176 -3.861 -17.441 1.00 90.56 215 ARG A C 1
ATOM 1748 O O . ARG A 1 215 ? 26.076 -2.651 -17.590 1.00 90.56 215 ARG A O 1
ATOM 1755 N N . GLY A 1 216 ? 26.442 -4.692 -18.449 1.00 90.12 216 GLY A N 1
ATOM 1756 C CA . GLY A 1 216 ? 26.539 -4.274 -19.847 1.00 90.12 216 GLY A CA 1
ATOM 1757 C C . GLY A 1 216 ? 25.177 -4.299 -20.542 1.00 90.12 216 GLY A C 1
ATOM 1758 O O . GLY A 1 216 ? 24.222 -3.671 -20.103 1.00 90.12 216 GLY A O 1
ATOM 1759 N N . ALA A 1 217 ? 25.071 -5.086 -21.614 1.00 89.38 217 ALA A N 1
ATOM 1760 C CA . ALA A 1 217 ? 23.885 -5.153 -22.475 1.00 89.38 217 ALA A CA 1
ATOM 1761 C C . ALA A 1 217 ? 22.574 -5.585 -21.778 1.00 89.38 217 ALA A C 1
ATOM 1763 O O . ALA A 1 217 ? 21.503 -5.408 -22.344 1.00 89.38 217 ALA A O 1
ATOM 1764 N N . GLU A 1 218 ? 22.639 -6.153 -20.571 1.00 92.25 218 GLU A N 1
ATOM 1765 C CA . GLU A 1 218 ? 21.456 -6.593 -19.817 1.00 92.25 218 GLU A CA 1
ATOM 1766 C C . GLU A 1 218 ? 20.764 -5.464 -19.038 1.00 92.25 218 GLU A C 1
ATOM 1768 O O . GLU A 1 218 ? 19.633 -5.645 -18.584 1.00 92.25 218 GLU A O 1
ATOM 1773 N N . LEU A 1 219 ? 21.443 -4.326 -18.840 1.00 92.38 219 LEU A N 1
ATOM 1774 C CA . LEU A 1 219 ? 20.988 -3.273 -17.932 1.00 92.38 219 LEU A CA 1
ATOM 1775 C C . LEU A 1 219 ? 19.623 -2.705 -18.338 1.00 92.38 219 LEU A C 1
ATOM 1777 O O . LEU A 1 219 ? 18.746 -2.566 -17.490 1.00 92.38 219 LEU A O 1
ATOM 1781 N N . GLU A 1 220 ? 19.425 -2.435 -19.629 1.00 92.44 220 GLU A N 1
ATOM 1782 C CA . GLU A 1 220 ? 18.184 -1.831 -20.126 1.00 92.44 220 GLU A CA 1
ATOM 1783 C C . GLU A 1 220 ? 16.968 -2.730 -19.871 1.00 92.44 220 GLU A C 1
ATOM 1785 O O . GLU A 1 220 ? 15.964 -2.270 -19.333 1.00 92.44 220 GLU A O 1
ATOM 1790 N N . ALA A 1 221 ? 17.066 -4.029 -20.169 1.00 93.50 221 ALA A N 1
ATOM 1791 C CA . ALA A 1 221 ? 15.950 -4.946 -19.939 1.00 93.50 221 ALA A CA 1
ATOM 1792 C C . ALA A 1 221 ? 15.707 -5.208 -18.443 1.00 93.50 221 ALA A C 1
ATOM 1794 O O . ALA A 1 221 ? 14.561 -5.408 -18.030 1.00 93.50 221 ALA A O 1
ATOM 1795 N N . LEU A 1 222 ? 16.763 -5.197 -17.615 1.00 93.75 222 LEU A N 1
ATOM 1796 C CA . LEU A 1 222 ? 16.630 -5.262 -16.157 1.00 93.75 222 LEU A CA 1
ATOM 1797 C C . LEU A 1 222 ? 15.843 -4.055 -15.632 1.00 93.75 222 LEU A C 1
ATOM 1799 O O . LEU A 1 222 ? 14.945 -4.209 -14.804 1.00 93.75 222 LEU A O 1
ATOM 1803 N N . GLU A 1 223 ? 16.173 -2.859 -16.115 1.00 94.31 223 GLU A N 1
ATOM 1804 C CA . GLU A 1 223 ? 15.472 -1.620 -15.786 1.00 94.31 223 GLU A CA 1
ATOM 1805 C C . GLU A 1 223 ? 14.011 -1.664 -16.219 1.00 94.31 223 GLU A C 1
ATOM 1807 O O . GLU A 1 223 ? 13.127 -1.442 -15.390 1.00 94.31 223 GLU A O 1
ATOM 1812 N N . ASP A 1 224 ? 13.748 -2.060 -17.462 1.00 95.00 224 ASP A N 1
ATOM 1813 C CA . ASP A 1 224 ? 12.391 -2.174 -17.997 1.00 95.00 224 ASP A CA 1
ATOM 1814 C C . ASP A 1 224 ? 11.557 -3.176 -17.184 1.00 95.00 224 ASP A C 1
ATOM 1816 O O . ASP A 1 224 ? 10.410 -2.908 -16.809 1.00 95.00 224 ASP A O 1
ATOM 1820 N N . THR A 1 225 ? 12.162 -4.310 -16.818 1.00 95.25 225 THR A N 1
ATOM 1821 C CA . THR A 1 225 ? 11.552 -5.320 -15.944 1.00 95.25 225 THR A CA 1
ATOM 1822 C C . THR A 1 225 ? 11.244 -4.753 -14.563 1.00 95.25 225 THR A C 1
ATOM 1824 O O . THR A 1 225 ? 10.171 -5.019 -14.015 1.00 95.25 225 THR A O 1
ATOM 1827 N N . HIS A 1 226 ? 12.153 -3.957 -13.999 1.00 95.44 226 HIS A N 1
ATOM 1828 C CA . HIS A 1 226 ? 11.973 -3.361 -12.682 1.00 95.44 226 HIS A CA 1
ATOM 1829 C C . HIS A 1 226 ? 10.784 -2.392 -12.653 1.00 95.44 226 HIS A C 1
ATOM 1831 O O . HIS A 1 226 ? 9.936 -2.488 -11.765 1.00 95.44 226 HIS A O 1
ATOM 1837 N N . TYR A 1 227 ? 10.673 -1.521 -13.656 1.00 96.56 227 TYR A N 1
ATOM 1838 C CA . TYR A 1 227 ? 9.553 -0.587 -13.794 1.00 96.56 227 TYR A CA 1
ATOM 1839 C C . TYR A 1 227 ? 8.234 -1.329 -13.994 1.00 96.56 227 TYR A C 1
ATOM 1841 O O . TYR A 1 227 ? 7.237 -1.032 -13.333 1.00 96.56 227 TYR A O 1
ATOM 1849 N N . CYS A 1 228 ? 8.235 -2.331 -14.878 1.00 97.12 228 CYS A N 1
ATOM 1850 C CA . CYS A 1 228 ? 7.065 -3.162 -15.123 1.00 97.12 228 CYS A CA 1
ATOM 1851 C C . CYS A 1 228 ? 6.594 -3.850 -13.841 1.00 97.12 228 CYS A C 1
ATOM 1853 O O . CYS A 1 228 ? 5.401 -3.818 -13.556 1.00 97.12 228 CYS A O 1
ATOM 1855 N N . ARG A 1 229 ? 7.516 -4.418 -13.047 1.00 96.94 229 ARG A N 1
ATOM 1856 C CA . ARG A 1 229 ? 7.203 -5.026 -11.746 1.00 96.94 229 ARG A CA 1
ATOM 1857 C C . ARG A 1 229 ? 6.535 -4.018 -10.815 1.00 96.94 229 ARG A C 1
ATOM 1859 O O . ARG A 1 229 ? 5.478 -4.315 -10.275 1.00 96.94 229 ARG A O 1
ATOM 1866 N N . GLN A 1 230 ? 7.116 -2.830 -10.654 1.00 97.81 230 GLN A N 1
ATOM 1867 C CA . GLN A 1 230 ? 6.579 -1.796 -9.766 1.00 97.81 230 GLN A CA 1
ATOM 1868 C C . GLN A 1 230 ? 5.140 -1.405 -10.127 1.00 97.81 230 GLN A C 1
ATOM 1870 O O . GLN A 1 230 ? 4.267 -1.401 -9.258 1.00 97.81 230 GLN A O 1
ATOM 1875 N N . MET A 1 231 ? 4.875 -1.159 -11.414 1.00 98.31 231 MET A N 1
ATOM 1876 C CA . MET A 1 231 ? 3.526 -0.858 -11.902 1.00 98.31 231 MET A CA 1
ATOM 1877 C C . MET A 1 231 ? 2.569 -2.039 -11.698 1.00 98.31 231 MET A C 1
ATOM 1879 O O . MET A 1 231 ? 1.456 -1.864 -11.199 1.00 98.31 231 MET A O 1
ATOM 1883 N N . THR A 1 232 ? 2.979 -3.260 -12.059 1.00 98.19 232 THR A N 1
ATOM 1884 C CA . THR A 1 232 ? 2.096 -4.426 -11.920 1.00 98.19 232 THR A CA 1
ATOM 1885 C C . THR A 1 232 ? 1.795 -4.753 -10.467 1.00 98.19 232 THR A C 1
ATOM 1887 O O . THR A 1 232 ? 0.646 -5.055 -10.160 1.00 98.19 232 THR A O 1
ATOM 1890 N N . ASP A 1 233 ? 2.775 -4.649 -9.571 1.00 97.50 233 ASP A N 1
ATOM 1891 C CA . ASP A 1 233 ? 2.594 -4.943 -8.150 1.00 97.50 233 ASP A CA 1
ATOM 1892 C C . ASP A 1 233 ? 1.633 -3.939 -7.512 1.00 97.50 233 ASP A C 1
ATOM 1894 O O . ASP A 1 233 ? 0.680 -4.341 -6.846 1.00 97.50 233 ASP A O 1
ATOM 1898 N N . ALA A 1 234 ? 1.815 -2.640 -7.775 1.00 98.38 234 ALA A N 1
ATOM 1899 C CA . ALA A 1 234 ? 0.916 -1.604 -7.274 1.00 98.38 234 ALA A CA 1
ATOM 1900 C C . ALA A 1 234 ? -0.536 -1.846 -7.717 1.00 98.38 234 ALA A C 1
ATOM 1902 O O . ALA A 1 234 ? -1.460 -1.767 -6.901 1.00 98.38 234 ALA A O 1
ATOM 1903 N N . LEU A 1 235 ? -0.742 -2.184 -8.994 1.00 98.50 235 LEU A N 1
ATOM 1904 C CA . LEU A 1 235 ? -2.070 -2.418 -9.553 1.00 98.50 235 LEU A CA 1
ATOM 1905 C C . LEU A 1 235 ? -2.708 -3.709 -9.020 1.00 98.50 235 LEU A C 1
ATOM 1907 O O . LEU A 1 235 ? -3.846 -3.670 -8.554 1.00 98.50 235 LEU A O 1
ATOM 1911 N N . PHE A 1 236 ? -1.989 -4.837 -9.037 1.00 98.06 236 PHE A N 1
ATOM 1912 C CA . PHE A 1 236 ? -2.519 -6.116 -8.553 1.00 98.06 236 PHE A CA 1
ATOM 1913 C C . PHE A 1 236 ? -2.817 -6.093 -7.062 1.00 98.06 236 PHE A C 1
ATOM 1915 O O . PHE A 1 236 ? -3.879 -6.557 -6.661 1.00 98.06 236 PHE A O 1
ATOM 1922 N N . LEU A 1 237 ? -1.921 -5.546 -6.239 1.00 98.19 237 LEU A N 1
ATOM 1923 C CA . LEU A 1 237 ? -2.138 -5.492 -4.796 1.00 98.19 237 LEU A CA 1
ATOM 1924 C C . LEU A 1 237 ? -3.328 -4.592 -4.444 1.00 98.19 237 LEU A C 1
ATOM 1926 O O . LEU A 1 237 ? -4.115 -4.933 -3.557 1.00 98.19 237 LEU A O 1
ATOM 1930 N N . THR A 1 238 ? -3.511 -3.487 -5.175 1.00 98.69 238 THR A N 1
ATOM 1931 C CA . THR A 1 238 ? -4.690 -2.623 -5.025 1.00 98.69 238 THR A CA 1
ATOM 1932 C C . THR A 1 238 ? -5.964 -3.358 -5.447 1.00 98.69 238 THR A C 1
ATOM 1934 O O . THR A 1 238 ? -6.917 -3.425 -4.672 1.00 98.69 238 THR A O 1
ATOM 1937 N N . ALA A 1 239 ? -5.978 -3.963 -6.640 1.00 98.56 239 ALA A N 1
ATOM 1938 C CA . ALA A 1 239 ? -7.121 -4.714 -7.156 1.00 98.56 239 ALA A CA 1
ATOM 1939 C C . ALA A 1 239 ? -7.516 -5.874 -6.232 1.00 98.56 239 ALA A C 1
ATOM 1941 O O . ALA A 1 239 ? -8.686 -6.026 -5.885 1.00 98.56 239 ALA A O 1
ATOM 1942 N N . PHE A 1 240 ? -6.537 -6.650 -5.772 1.00 98.12 240 PHE A N 1
ATOM 1943 C CA . PHE A 1 240 ? -6.732 -7.739 -4.823 1.00 98.12 240 PHE A CA 1
ATOM 1944 C C . PHE A 1 240 ? -7.342 -7.249 -3.505 1.00 98.12 240 PHE A C 1
ATOM 1946 O O . PHE A 1 240 ? -8.323 -7.815 -3.022 1.00 98.12 240 PHE A O 1
ATOM 1953 N N . SER A 1 241 ? -6.823 -6.147 -2.959 1.00 98.56 241 SER A N 1
ATOM 1954 C CA . SER A 1 241 ? -7.347 -5.552 -1.726 1.00 98.56 241 SER A CA 1
ATOM 1955 C C . SER A 1 241 ? -8.781 -5.042 -1.888 1.00 98.56 241 SER A C 1
ATOM 1957 O O . SER A 1 241 ? -9.584 -5.197 -0.968 1.00 98.56 241 SER A O 1
ATOM 1959 N N . ILE A 1 242 ? -9.136 -4.490 -3.056 1.00 98.69 242 ILE A N 1
ATOM 1960 C CA . ILE A 1 242 ? -10.519 -4.109 -3.386 1.00 98.69 242 ILE A CA 1
ATOM 1961 C C . ILE A 1 242 ? -11.427 -5.340 -3.351 1.00 98.69 242 ILE A C 1
ATOM 1963 O O . ILE A 1 242 ? -12.460 -5.307 -2.686 1.00 98.69 242 ILE A O 1
ATOM 1967 N N . VAL A 1 243 ? -11.042 -6.436 -4.013 1.00 98.44 243 VAL A N 1
ATOM 1968 C CA . VAL A 1 243 ? -11.848 -7.667 -4.034 1.00 98.44 243 VAL A CA 1
ATOM 1969 C C . VAL A 1 243 ? -12.097 -8.189 -2.625 1.00 98.44 243 VAL A C 1
ATOM 1971 O O . VAL A 1 243 ? -13.249 -8.422 -2.262 1.00 98.44 243 VAL A O 1
ATOM 1974 N N . LEU A 1 244 ? -11.046 -8.326 -1.813 1.00 98.00 244 LEU A N 1
ATOM 1975 C CA . LEU A 1 244 ? -11.188 -8.854 -0.455 1.00 98.00 244 LEU A CA 1
ATOM 1976 C C . LEU A 1 244 ? -12.009 -7.928 0.449 1.00 98.00 244 LEU A C 1
ATOM 1978 O O . LEU A 1 244 ? -12.803 -8.400 1.264 1.00 98.00 244 LEU A O 1
ATOM 1982 N N . SER A 1 245 ? -11.881 -6.615 0.267 1.00 98.38 245 SER A N 1
ATOM 1983 C CA . SER A 1 245 ? -12.706 -5.634 0.977 1.00 98.38 245 SER A CA 1
ATOM 1984 C C . SER A 1 245 ? -14.183 -5.772 0.614 1.00 98.38 245 SER A C 1
ATOM 1986 O O . SER A 1 245 ? -15.034 -5.848 1.495 1.00 98.38 245 SER A O 1
ATOM 1988 N N . LEU A 1 246 ? -14.507 -5.860 -0.677 1.00 98.25 246 LEU A N 1
ATOM 1989 C CA . LEU A 1 246 ? -15.888 -5.995 -1.142 1.00 98.25 246 LEU A CA 1
ATOM 1990 C C . LEU A 1 246 ? -16.505 -7.341 -0.739 1.00 98.25 246 LEU A C 1
ATOM 1992 O O . LEU A 1 246 ? -17.679 -7.383 -0.374 1.00 98.25 246 LEU A O 1
ATOM 1996 N N . GLN A 1 247 ? -15.715 -8.421 -0.722 1.00 97.56 247 GLN A N 1
ATOM 1997 C CA . GLN A 1 247 ? -16.128 -9.702 -0.139 1.00 97.56 247 GLN A CA 1
ATOM 1998 C C . GLN A 1 247 ? -16.495 -9.550 1.336 1.00 97.56 247 GLN A C 1
ATOM 2000 O O . GLN A 1 247 ? -17.558 -10.008 1.751 1.00 97.56 247 GLN A O 1
ATOM 2005 N N . ARG A 1 248 ? -15.650 -8.869 2.123 1.00 96.81 248 ARG A N 1
ATOM 2006 C CA . ARG A 1 248 ? -15.916 -8.608 3.544 1.00 96.81 248 ARG A CA 1
ATOM 2007 C C . ARG A 1 248 ? -17.182 -7.780 3.757 1.00 96.81 248 ARG A C 1
ATOM 2009 O O . ARG A 1 248 ? -17.903 -8.004 4.725 1.00 96.81 248 ARG A O 1
ATOM 2016 N N . LEU A 1 249 ? -17.464 -6.857 2.843 1.00 96.94 249 LEU A N 1
ATOM 2017 C CA . LEU A 1 249 ? -18.674 -6.035 2.836 1.00 96.94 249 LEU A CA 1
ATOM 2018 C C . LEU A 1 249 ? -19.893 -6.745 2.215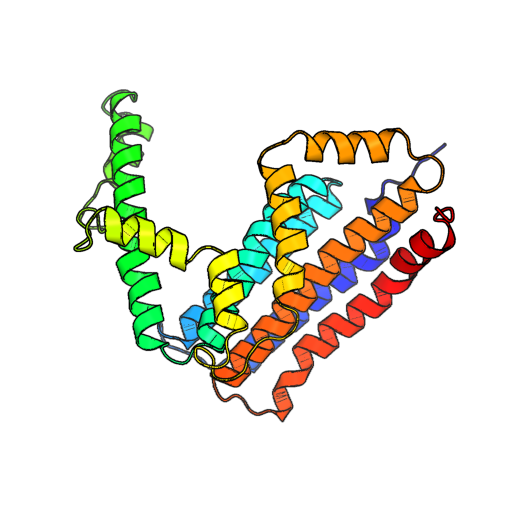 1.00 96.94 249 LEU A C 1
ATOM 2020 O O . LEU A 1 249 ? -20.929 -6.113 2.026 1.00 96.94 249 LEU A O 1
ATOM 2024 N N . ASN A 1 250 ? -19.798 -8.050 1.932 1.00 96.81 250 ASN A N 1
ATOM 2025 C CA . ASN A 1 250 ? -20.866 -8.884 1.371 1.00 96.81 250 ASN A CA 1
ATOM 2026 C C . ASN A 1 250 ? -21.425 -8.374 0.033 1.00 96.81 250 ASN A C 1
ATOM 2028 O O . ASN A 1 250 ? -22.608 -8.545 -0.266 1.00 96.81 250 ASN A O 1
ATOM 2032 N N . VAL A 1 251 ? -20.579 -7.754 -0.791 1.00 97.31 251 VAL A N 1
ATOM 2033 C CA . VAL A 1 251 ? -20.950 -7.402 -2.163 1.00 97.31 251 VAL A CA 1
ATOM 2034 C C . VAL A 1 251 ? -21.113 -8.669 -3.002 1.00 97.31 251 VAL A C 1
ATOM 2036 O O . VAL A 1 251 ? -20.377 -9.644 -2.841 1.00 97.31 251 VAL A O 1
ATOM 2039 N N . ASP A 1 252 ? -22.091 -8.644 -3.909 1.00 96.19 252 ASP A N 1
ATOM 2040 C CA . ASP A 1 252 ? -22.405 -9.746 -4.817 1.00 96.19 252 ASP A CA 1
ATOM 2041 C C . ASP A 1 252 ? -21.155 -10.266 -5.547 1.00 96.19 252 ASP A C 1
ATOM 2043 O O . ASP A 1 252 ? -20.435 -9.507 -6.204 1.00 96.19 252 ASP A O 1
ATOM 2047 N N . LYS A 1 253 ? -20.941 -11.587 -5.470 1.00 94.38 253 LYS A N 1
ATOM 2048 C CA . LYS A 1 253 ? -19.822 -12.295 -6.100 1.00 94.38 253 LYS A CA 1
ATOM 2049 C C . LYS A 1 253 ? -19.711 -12.016 -7.594 1.00 94.38 253 LYS A C 1
ATOM 2051 O O . LYS A 1 253 ? -18.595 -11.934 -8.098 1.00 94.38 253 LYS A O 1
ATOM 2056 N N . ALA A 1 254 ? -20.835 -11.824 -8.288 1.00 94.44 254 ALA A N 1
ATOM 2057 C CA . ALA A 1 254 ? -20.843 -11.523 -9.718 1.00 94.44 254 ALA A CA 1
ATOM 2058 C C . ALA A 1 254 ? -20.126 -10.204 -10.065 1.00 94.44 254 ALA A C 1
ATOM 2060 O O . ALA A 1 254 ? -19.690 -10.023 -11.198 1.00 94.44 254 ALA A O 1
ATOM 2061 N N . LYS A 1 255 ? -19.978 -9.290 -9.098 1.00 94.25 255 LYS A N 1
ATOM 2062 C CA . LYS A 1 255 ? -19.326 -7.990 -9.299 1.00 94.25 255 LYS A CA 1
ATOM 2063 C C . LYS A 1 255 ? -17.825 -8.017 -9.008 1.00 94.25 255 LYS A C 1
ATOM 2065 O O . LYS A 1 255 ? -17.121 -7.118 -9.444 1.00 94.25 255 LYS A O 1
ATOM 2070 N N . LEU A 1 256 ? -17.319 -9.040 -8.318 1.00 96.44 256 LEU A N 1
ATOM 2071 C CA . LEU A 1 256 ? -15.990 -9.014 -7.699 1.00 96.44 256 LEU A CA 1
ATOM 2072 C C . LEU A 1 256 ? -14.805 -9.205 -8.654 1.00 96.44 256 LEU A C 1
ATOM 2074 O O . LEU A 1 256 ? -13.687 -8.876 -8.276 1.00 96.44 256 LEU A O 1
ATOM 2078 N N . ASN A 1 257 ? -15.001 -9.739 -9.860 1.00 95.81 257 ASN A N 1
ATOM 2079 C CA . ASN A 1 257 ? -13.872 -10.111 -10.727 1.00 95.81 257 ASN A CA 1
ATOM 2080 C C . ASN A 1 257 ? -13.237 -8.917 -11.456 1.00 95.81 257 ASN A C 1
ATOM 2082 O O . ASN A 1 257 ? -12.045 -8.950 -11.768 1.00 95.81 257 ASN A O 1
ATOM 2086 N N . ARG A 1 258 ? -14.003 -7.842 -11.685 1.00 97.81 258 ARG A N 1
ATOM 2087 C CA . ARG A 1 258 ? -13.591 -6.714 -12.537 1.00 97.81 258 ARG A CA 1
ATOM 2088 C C . ARG A 1 258 ? -12.252 -6.071 -12.130 1.00 97.81 258 ARG A C 1
ATOM 2090 O O . ARG A 1 258 ? -11.449 -5.820 -13.026 1.00 97.81 258 ARG A O 1
ATOM 2097 N N . PRO A 1 259 ? -11.933 -5.842 -10.838 1.00 98.38 259 PRO A N 1
ATOM 2098 C CA . PRO A 1 259 ? -10.619 -5.323 -10.450 1.00 98.38 259 PRO A CA 1
ATOM 2099 C C . PRO A 1 259 ? -9.447 -6.197 -10.911 1.00 98.38 259 PRO A C 1
ATOM 2101 O O . PRO A 1 259 ? -8.437 -5.674 -11.383 1.00 98.38 259 PRO A O 1
ATOM 2104 N N . ILE A 1 260 ? -9.575 -7.522 -10.798 1.00 98.19 260 ILE A N 1
ATOM 2105 C CA . ILE A 1 260 ? -8.525 -8.460 -11.212 1.00 98.19 260 ILE A CA 1
ATOM 2106 C C . ILE A 1 260 ? -8.401 -8.479 -12.734 1.00 98.19 260 ILE A C 1
ATOM 2108 O O . ILE A 1 260 ? -7.288 -8.418 -13.245 1.00 98.19 260 ILE A O 1
ATOM 2112 N N . GLU A 1 261 ? -9.516 -8.463 -13.465 1.00 98.44 261 GLU A N 1
ATOM 2113 C CA . GLU A 1 261 ? -9.515 -8.390 -14.933 1.00 98.44 261 GLU A CA 1
ATOM 2114 C C . GLU A 1 261 ? -8.792 -7.133 -15.450 1.00 98.44 261 GLU A C 1
ATOM 2116 O O . GLU A 1 261 ? -8.013 -7.208 -16.406 1.00 98.44 261 GLU A O 1
ATOM 2121 N N . ILE A 1 262 ? -8.997 -5.985 -14.791 1.00 98.50 262 ILE A N 1
ATOM 2122 C CA . ILE A 1 262 ? -8.280 -4.733 -15.081 1.00 98.50 262 ILE A CA 1
ATOM 2123 C C . ILE A 1 262 ? -6.767 -4.922 -14.878 1.00 98.50 262 ILE A C 1
ATOM 2125 O O . ILE A 1 262 ? -5.975 -4.597 -15.769 1.00 98.50 262 ILE A O 1
ATOM 2129 N N . ALA A 1 263 ? -6.357 -5.494 -13.740 1.00 98.44 263 ALA A N 1
ATOM 2130 C CA . ALA A 1 263 ? -4.948 -5.741 -13.433 1.00 98.44 263 ALA A CA 1
ATOM 2131 C C . ALA A 1 263 ? -4.292 -6.740 -14.406 1.00 98.44 263 ALA A C 1
ATOM 2133 O O . ALA A 1 263 ? -3.182 -6.513 -14.897 1.00 98.44 263 ALA A O 1
ATOM 2134 N N . GLU A 1 264 ? -4.992 -7.817 -14.763 1.00 98.44 264 GLU A N 1
ATOM 2135 C CA . GLU A 1 264 ? -4.530 -8.817 -15.726 1.00 98.44 264 GLU A CA 1
ATOM 2136 C C . GLU A 1 264 ? -4.359 -8.244 -17.132 1.00 98.44 264 GLU A C 1
ATOM 2138 O O . GLU A 1 264 ? -3.379 -8.560 -17.815 1.00 98.44 264 GLU A O 1
ATOM 2143 N N . LYS A 1 265 ? -5.288 -7.386 -17.573 1.00 98.44 265 LYS A N 1
ATOM 2144 C CA . LYS A 1 265 ? -5.195 -6.702 -18.867 1.00 98.44 265 LYS A CA 1
ATOM 2145 C C . LYS A 1 265 ? -3.911 -5.881 -18.953 1.00 98.44 265 LYS A C 1
ATOM 2147 O O . LYS A 1 265 ? -3.195 -5.993 -19.947 1.00 98.44 265 LYS A O 1
ATOM 2152 N N . PHE A 1 266 ? -3.582 -5.120 -17.910 1.00 98.38 266 PHE A N 1
ATOM 2153 C CA . PHE A 1 266 ? -2.325 -4.373 -17.855 1.00 98.38 266 PHE A CA 1
ATOM 2154 C C . PHE A 1 266 ? -1.100 -5.301 -17.793 1.00 98.38 266 PHE A C 1
ATOM 2156 O O . PHE A 1 266 ? -0.136 -5.112 -18.533 1.00 98.38 266 PHE A O 1
ATOM 2163 N N . SER A 1 267 ? -1.145 -6.363 -16.983 1.00 98.00 267 SER A N 1
ATOM 2164 C CA . SER A 1 267 ? -0.041 -7.328 -16.860 1.00 98.00 267 SER A CA 1
ATOM 2165 C C . SER A 1 267 ? 0.343 -7.985 -18.187 1.00 98.00 267 SER A C 1
ATOM 2167 O O . SER A 1 267 ? 1.525 -8.226 -18.441 1.00 98.00 267 SER A O 1
ATOM 2169 N N . LYS A 1 268 ? -0.642 -8.249 -19.056 1.00 98.31 268 LYS A N 1
ATOM 2170 C CA . LYS A 1 268 ? -0.408 -8.770 -20.412 1.00 98.31 268 LYS A CA 1
ATOM 2171 C C . LYS A 1 268 ? 0.394 -7.792 -21.273 1.00 98.31 268 LYS A C 1
ATOM 2173 O O . LYS A 1 268 ? 1.242 -8.244 -22.035 1.00 98.31 268 LYS A O 1
ATOM 2178 N N . LEU A 1 269 ? 0.176 -6.485 -21.121 1.00 97.81 269 LEU A N 1
ATOM 2179 C CA . LEU A 1 269 ? 0.937 -5.445 -21.825 1.00 97.81 269 LEU A CA 1
ATOM 2180 C C . LEU A 1 269 ? 2.370 -5.323 -21.295 1.00 97.81 269 LEU A C 1
ATOM 2182 O O . LEU A 1 269 ? 3.294 -5.152 -22.078 1.00 97.81 269 LEU A O 1
ATOM 2186 N N . ALA A 1 270 ? 2.567 -5.463 -19.981 1.00 97.19 270 ALA A N 1
ATOM 2187 C CA . ALA A 1 270 ? 3.888 -5.407 -19.348 1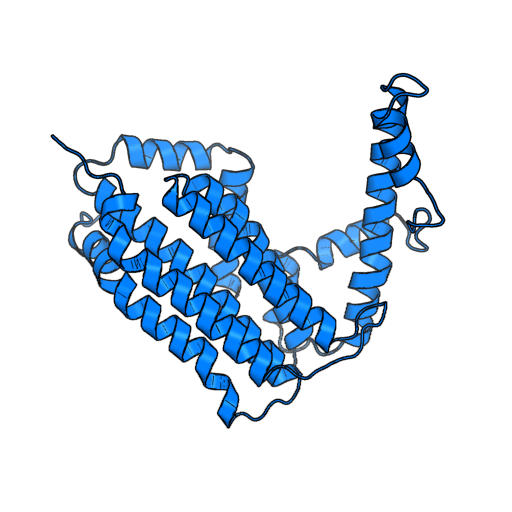.00 97.19 270 ALA A CA 1
ATOM 2188 C C . ALA A 1 270 ? 4.726 -6.690 -19.549 1.00 97.19 270 ALA A C 1
ATOM 2190 O O . ALA A 1 270 ? 5.937 -6.700 -19.332 1.00 97.19 270 ALA A O 1
ATOM 2191 N N . LYS A 1 271 ? 4.091 -7.803 -19.941 1.00 96.88 271 LYS A N 1
ATOM 2192 C CA . LYS A 1 271 ? 4.726 -9.123 -20.060 1.00 96.88 271 LYS A CA 1
ATOM 2193 C C . LYS A 1 271 ? 5.944 -9.164 -21.006 1.00 96.88 271 LYS A C 1
ATOM 2195 O O . LYS A 1 271 ? 6.955 -9.709 -20.563 1.00 96.88 271 LYS A O 1
ATOM 2200 N N . PRO A 1 272 ? 5.913 -8.592 -22.228 1.00 96.75 272 PRO A N 1
ATOM 2201 C CA . PRO A 1 272 ? 7.041 -8.671 -23.160 1.00 96.75 272 PRO A CA 1
ATOM 2202 C C . PRO A 1 272 ? 8.349 -8.106 -22.591 1.00 96.75 272 PRO A C 1
ATOM 2204 O O . PRO A 1 272 ? 9.400 -8.713 -22.775 1.00 96.75 272 PRO A O 1
ATOM 2207 N N . TYR A 1 273 ? 8.274 -7.008 -21.833 1.00 94.50 273 TYR A N 1
ATOM 2208 C CA . TYR A 1 273 ? 9.431 -6.370 -21.197 1.00 94.50 273 TYR A CA 1
ATOM 2209 C C . TYR A 1 273 ? 10.087 -7.273 -20.141 1.00 94.50 273 TYR A C 1
ATOM 2211 O O . TYR A 1 273 ? 11.308 -7.383 -20.073 1.00 94.50 273 TYR A O 1
ATOM 2219 N N . ARG A 1 274 ? 9.276 -7.993 -19.353 1.00 92.38 274 ARG A N 1
ATOM 2220 C CA . ARG A 1 274 ? 9.777 -8.954 -18.352 1.00 92.38 274 ARG A CA 1
ATOM 2221 C C . ARG A 1 274 ? 10.417 -10.184 -19.000 1.00 92.38 274 ARG A C 1
ATOM 2223 O O . ARG A 1 274 ? 11.419 -10.701 -18.511 1.00 92.38 274 ARG A O 1
ATOM 2230 N N . GLU A 1 275 ? 9.832 -10.669 -20.094 1.00 94.06 275 GLU A N 1
ATOM 2231 C CA . GLU A 1 275 ? 10.354 -11.824 -20.836 1.00 94.06 275 GLU A CA 1
ATOM 2232 C C . GLU A 1 275 ? 11.635 -11.495 -21.608 1.00 94.06 275 GLU A C 1
ATOM 2234 O O . GLU A 1 275 ? 12.464 -12.374 -21.835 1.00 94.06 275 GLU A O 1
ATOM 2239 N N . GLU A 1 276 ? 11.831 -10.240 -22.009 1.00 92.88 276 GLU A N 1
ATOM 2240 C CA . GLU A 1 276 ? 13.075 -9.794 -22.629 1.00 92.88 276 GLU A CA 1
ATOM 2241 C C . GLU A 1 276 ? 14.274 -9.980 -21.702 1.00 92.88 276 GLU A C 1
ATOM 2243 O O . GLU A 1 276 ? 15.228 -10.653 -22.093 1.00 92.88 276 GLU A O 1
ATOM 2248 N N . PHE A 1 277 ? 14.189 -9.505 -20.458 1.00 91.06 277 PHE A N 1
ATOM 2249 C CA . PHE A 1 277 ? 15.263 -9.700 -19.485 1.00 91.06 277 PHE A CA 1
ATOM 2250 C C . PHE A 1 277 ? 15.550 -11.184 -19.227 1.00 91.06 277 PHE A C 1
ATOM 2252 O O . PHE A 1 277 ? 16.705 -11.604 -19.237 1.00 91.06 277 PHE A O 1
ATOM 2259 N N . ALA A 1 278 ? 14.502 -12.001 -19.077 1.00 89.50 278 ALA A N 1
ATOM 2260 C CA . ALA A 1 278 ? 14.650 -13.441 -18.870 1.00 89.50 278 ALA A CA 1
ATOM 2261 C C . ALA A 1 278 ? 15.371 -14.153 -20.032 1.00 89.50 278 ALA A C 1
ATOM 2263 O O . ALA A 1 278 ? 16.049 -15.150 -19.800 1.00 89.50 278 ALA A O 1
ATOM 2264 N N . ARG A 1 279 ? 15.241 -13.652 -21.270 1.00 90.81 279 ARG A N 1
ATOM 2265 C CA . ARG A 1 279 ? 15.910 -14.220 -22.453 1.00 90.81 279 ARG A CA 1
ATOM 2266 C C . ARG A 1 279 ? 17.378 -13.829 -22.565 1.00 90.81 279 ARG A C 1
ATOM 2268 O O . ARG A 1 279 ? 18.169 -14.634 -23.046 1.00 90.81 279 ARG A O 1
ATOM 2275 N N . ILE A 1 280 ? 17.723 -12.596 -22.199 1.00 88.19 280 ILE A N 1
ATOM 2276 C CA . ILE A 1 280 ? 19.086 -12.073 -22.381 1.00 88.19 280 ILE A CA 1
ATOM 2277 C C . ILE A 1 280 ? 19.989 -12.321 -21.175 1.00 88.19 280 ILE A C 1
ATOM 2279 O O . ILE A 1 280 ? 21.207 -12.223 -21.315 1.00 88.19 280 ILE A O 1
ATOM 2283 N N . ARG A 1 281 ? 19.403 -12.639 -20.013 1.00 81.69 281 ARG A N 1
ATOM 2284 C CA . ARG A 1 281 ? 20.144 -12.970 -18.799 1.00 81.69 281 ARG A CA 1
ATOM 2285 C C . ARG A 1 281 ? 21.069 -14.158 -19.066 1.00 81.69 281 ARG A C 1
ATOM 2287 O O . ARG A 1 281 ? 20.613 -15.234 -19.457 1.00 81.69 281 ARG A O 1
ATOM 2294 N N . ARG A 1 282 ? 22.366 -13.976 -18.818 1.00 70.25 282 ARG A N 1
ATOM 2295 C CA . ARG A 1 282 ? 23.347 -15.069 -18.865 1.00 70.25 282 ARG A CA 1
ATOM 2296 C C . ARG A 1 282 ? 22.951 -16.189 -17.892 1.00 70.25 282 ARG A C 1
ATOM 2298 O O . ARG A 1 282 ? 22.572 -15.878 -16.763 1.00 70.25 282 ARG A O 1
ATOM 2305 N N . PRO A 1 283 ? 23.034 -17.469 -18.299 1.00 68.19 283 PRO A N 1
ATOM 2306 C CA . PRO A 1 283 ? 22.935 -18.562 -17.344 1.00 68.19 283 PRO A CA 1
ATOM 2307 C C . PRO A 1 283 ? 24.076 -18.429 -16.328 1.00 68.19 283 PRO A C 1
ATOM 2309 O O . PRO A 1 283 ? 25.221 -18.203 -16.729 1.00 68.19 283 PRO A O 1
ATOM 2312 N N . ASP A 1 284 ? 23.710 -18.497 -15.046 1.00 59.66 284 ASP A N 1
ATOM 2313 C CA . ASP A 1 284 ? 24.641 -18.477 -13.912 1.00 59.66 284 ASP A CA 1
ATOM 2314 C C . ASP A 1 284 ? 25.619 -19.668 -13.973 1.00 59.66 284 ASP A C 1
ATOM 2316 O O . ASP A 1 284 ? 25.193 -20.774 -14.393 1.00 59.66 284 ASP A O 1
#

Sequence (284 aa):
MNTRSVSDRLEPLYQPYISAFADLDTYIEEVWPKTDAEYPPNLNQTLRFFV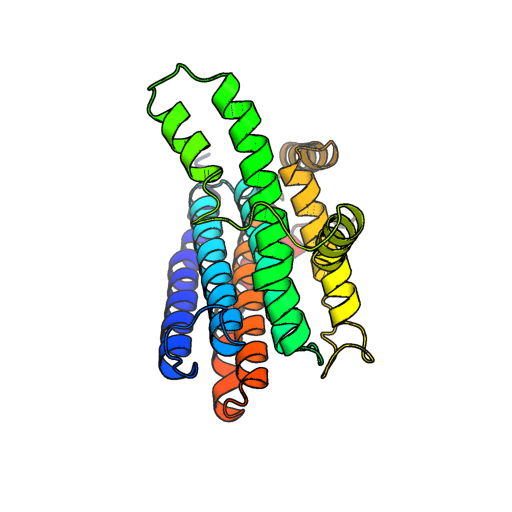GAMQSRARASFLLLQANSYWESEIVLRSLLEAVVKCLTFARRKDVDALLEQFWVELQASSDRKTALKAAMAQELMAEGSEDHSIFADLQNPEWFSIEPASNKQRRRSLDHQWSLPELVRKLMDESETTEPVAGLDAMLHSYGLQSEITHVSSKYYDLLWDRMIRGAELEALEDTHYCRQMTDALFLTAFSIVLSLQRLNVDKAKLNRPIEIAEKFSKLAKPYREEFARIRRPD

Radius of gyration: 21.59 Å; chains: 1; bounding box: 51×54×58 Å

Secondary structure (DSSP, 8-state):
-----HHHHHHHHHHHHHHHHHHHHHHHHHHSPP----SS--HHHHHHHHHHHHHHHHHHHHHHHHTT-HHHHHHHHHHHHHHHHHHHHHHHBS-HHHHHHIIIIIIHHHHHHHHHHHHHHHHTTSPTTSHHHHHHHHTT-TTTS--S-SS-HHHHHHHHHHTSHHHHHHHHT-TTTBSS--TTTTHHHHHHHHHHHHHTT-HHHHHHHHHHHH--TTHHHHHHHHHHHHHHHHHHHHHHHHHHHHHHTT--GGGTTHHHHHHHHHHHHHHHHHHHHHHHSPP-

pLDDT: mean 93.74, std 7.59, range [40.06, 98.69]